Protein AF-A0A1H0AZJ9-F1 (afdb_monomer)

Radius of gyration: 19.38 Å; Cα contacts (8 Å, |Δi|>4): 519; chains: 1; bounding box: 46×47×51 Å

Foldseek 3Di:
DFQDQADDVVLVCVQWPWDDDDAADLLEAETETEGDVVSCDPPVVVSLLVNLVSQCVLLQVLQCVPVDDPPCPCPPLLSRSCRQPPQLAALQQLLLSVFLSVQQRCCQPVNDSPDNQKGFGHWLVNQQVQRSVLSNVVSVCVNVVHDDDNHDPVRDDDGGDFFSTKIFDADPVLATAAIETEQTDAEQADDVVVVLVSLLRQLDDPLPGCVLVSLLVSLVVDPDPVSVSNNVNSVVCNVVSVPRYAYEYEYGYHYLDADPPPVPGGDPADRHDDDPSNDDRGRYYYYYYYYVCVVVVSCVNRVVD

Sequence (305 aa):
MIRKKRFQLTPLNNWLVSVPLPVGDPQYSLRLWREDRSALAAPFKDEVLAYFDEAFEDARKCLREGFEDDLCSFADPAVDPAANFPGLLHRVTQQGYLGEALGALAVEHWGAGGHNDWQVPAMLFRFHSAELQHLASINDRIARGVPFNQDATPEMRPGRTGDDALAFRMDDEGVISDVLVIEAKCLGANNNGTIAEAHEKLSTPLLKNSGFRELINILDKYDTGEAQKWRAALLELWRSGHMTVSRYDCVSYGVGAQPKRPKTRESWMDPLKSHSSYTLKYPLVGLEYQFLDLAGVVDSIFRGK

Nearest PDB structures (foldseek):
  8vx9-assembly1_A  TM=6.441E-01  e=2.846E-06  Escherichia coli
  8vxy-assembly1_A  TM=6.083E-01  e=6.103E-06  Escherichia coli
  4qui-assembly2_A  TM=1.625E-01  e=4.178E+00  Homo sapiens

Mean predicted aligned error: 3.96 Å

Secondary structure (DSSP, 8-state):
--------HHHHHHHEEEEP-----TTEEEEEEEE-GGGS-TTHHHHHHHHHHHHHHHHHHHHHTT---TT----STTT-TTTTTTTTS-HHHHHHHHHHHHHHHHHHHH-BTTBS--B-----GGG-HHHHHHHHHHHHHHHTT----TTSGGGPPPPPPS-SEEEEEE-TTS-EEEEEEEEEEEESS--HHHHHHHHHHHTS-GGG-THHHHHHHHHHT--SHHHHHHHHHHHHHHHTTTTT-EEEEEEEEEES----SSTT---SS-SSS--TT--S-S-EEEEEEE-TTHHHHHHHHHS--

pLDDT: mean 93.58, std 5.9, range [66.06, 98.69]

Organism: NCBI:txid702115

Structure (mmCIF, N/CA/C/O backbone):
data_AF-A0A1H0AZJ9-F1
#
_entry.id   AF-A0A1H0AZJ9-F1
#
loop_
_atom_site.group_PDB
_atom_site.id
_atom_site.type_symbol
_atom_site.label_atom_id
_atom_site.label_alt_id
_atom_site.label_comp_id
_atom_site.label_asym_id
_atom_site.label_entity_id
_atom_site.label_seq_id
_atom_site.pdbx_PDB_ins_code
_atom_site.Cartn_x
_atom_site.Cartn_y
_atom_site.Cartn_z
_atom_site.occupancy
_atom_site.B_iso_or_equiv
_atom_site.auth_seq_id
_atom_site.auth_comp_id
_atom_site.auth_asym_id
_atom_site.auth_atom_id
_atom_site.pdbx_PDB_model_num
ATOM 1 N N . MET A 1 1 ? -2.745 -14.526 -7.291 1.00 66.06 1 MET A N 1
ATOM 2 C CA . MET A 1 1 ? -1.843 -15.026 -6.264 1.00 66.06 1 MET A CA 1
ATOM 3 C C . MET A 1 1 ? -2.325 -14.288 -5.057 1.00 66.06 1 MET A C 1
ATOM 5 O O . MET A 1 1 ? -2.622 -13.105 -5.175 1.00 66.06 1 MET A O 1
ATOM 9 N N . ILE A 1 2 ? -2.573 -15.016 -3.980 1.00 81.81 2 ILE A N 1
ATOM 10 C CA . ILE A 1 2 ? -3.001 -14.375 -2.746 1.00 81.81 2 ILE A CA 1
ATOM 11 C C . ILE A 1 2 ? -1.752 -13.992 -1.984 1.00 81.81 2 ILE A C 1
ATOM 13 O O . ILE A 1 2 ? -0.804 -14.777 -1.949 1.00 81.81 2 ILE A O 1
ATOM 17 N N . ARG A 1 3 ? -1.760 -12.790 -1.416 1.00 91.75 3 ARG A N 1
ATOM 18 C CA . ARG A 1 3 ? -0.639 -12.260 -0.646 1.00 91.75 3 ARG A CA 1
ATOM 19 C C . ARG A 1 3 ? -0.428 -13.080 0.620 1.00 91.75 3 ARG A C 1
ATOM 21 O O . ARG A 1 3 ? -1.277 -13.075 1.514 1.00 91.75 3 ARG A O 1
ATOM 28 N N . LYS A 1 4 ? 0.717 -13.748 0.728 1.00 91.69 4 LYS A N 1
ATOM 29 C CA . LYS A 1 4 ? 1.072 -14.643 1.840 1.00 91.69 4 LYS A CA 1
ATOM 30 C C . LYS A 1 4 ? 2.220 -14.125 2.680 1.00 91.69 4 LYS A C 1
ATOM 32 O O . LYS A 1 4 ? 2.387 -14.586 3.808 1.00 91.69 4 LYS A O 1
ATOM 37 N N . LYS A 1 5 ? 3.032 -13.202 2.161 1.00 93.88 5 LYS A N 1
ATOM 38 C CA . LYS A 1 5 ? 4.150 -12.646 2.922 1.00 93.88 5 LYS A CA 1
ATOM 39 C C . LYS A 1 5 ? 3.605 -11.886 4.124 1.00 93.88 5 LYS A C 1
ATOM 41 O O . LYS A 1 5 ? 2.732 -11.025 4.006 1.00 93.88 5 LYS A O 1
ATOM 46 N N . ARG A 1 6 ? 4.120 -12.245 5.294 1.00 94.06 6 ARG A N 1
ATOM 47 C CA . ARG A 1 6 ? 3.857 -11.603 6.579 1.00 94.06 6 ARG A CA 1
ATOM 48 C C . ARG A 1 6 ? 5.186 -11.421 7.292 1.00 94.06 6 ARG A C 1
ATOM 50 O O . ARG A 1 6 ? 6.082 -12.253 7.152 1.00 94.06 6 ARG A O 1
ATOM 57 N N . PHE A 1 7 ? 5.298 -10.338 8.038 1.00 95.44 7 PHE A N 1
ATOM 58 C CA . PHE A 1 7 ? 6.464 -10.017 8.837 1.00 95.44 7 PHE A CA 1
ATOM 59 C C . PHE A 1 7 ? 6.366 -10.627 10.225 1.00 95.44 7 PHE A C 1
ATOM 61 O O . PHE A 1 7 ? 5.284 -10.756 10.803 1.00 95.44 7 PHE A O 1
ATOM 68 N N . GLN A 1 8 ? 7.527 -10.901 10.810 1.00 94.12 8 GLN A N 1
ATOM 69 C CA . GLN A 1 8 ? 7.619 -11.000 12.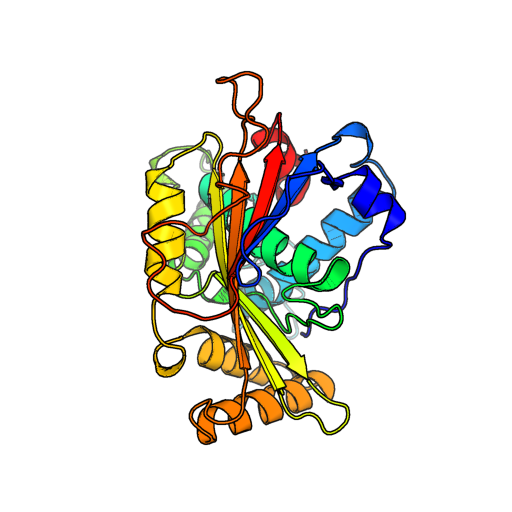258 1.00 94.12 8 GLN A CA 1
ATOM 70 C C . GLN A 1 8 ? 7.381 -9.615 12.873 1.00 94.12 8 GLN A C 1
ATOM 72 O O . GLN A 1 8 ? 7.933 -8.613 12.415 1.00 94.12 8 GLN A O 1
ATOM 77 N N . LEU A 1 9 ? 6.580 -9.551 13.940 1.00 95.06 9 LEU A N 1
ATOM 78 C CA . LEU A 1 9 ? 6.216 -8.271 14.555 1.00 95.06 9 LEU A CA 1
ATOM 79 C C . LEU A 1 9 ? 7.411 -7.537 15.162 1.00 95.06 9 LEU A C 1
ATOM 81 O O . LEU A 1 9 ? 7.458 -6.316 15.107 1.00 95.06 9 LEU A O 1
ATOM 85 N N . THR A 1 10 ? 8.383 -8.250 15.732 1.00 97.44 10 THR A N 1
ATOM 86 C CA . THR A 1 10 ? 9.548 -7.621 16.370 1.00 97.44 10 THR A CA 1
ATOM 87 C C . THR A 1 10 ? 10.359 -6.745 15.409 1.00 97.44 10 THR A C 1
ATOM 89 O O . THR A 1 10 ? 10.494 -5.559 15.699 1.00 97.44 10 THR A O 1
ATOM 92 N N . PRO A 1 11 ? 10.884 -7.245 14.272 1.00 97.50 11 PRO A N 1
ATOM 93 C CA . PRO A 1 11 ? 11.634 -6.391 13.354 1.00 97.50 11 PRO A CA 1
ATOM 94 C C . PRO A 1 11 ? 10.754 -5.314 12.703 1.00 97.50 11 PRO A C 1
ATOM 96 O O . PRO A 1 11 ? 11.212 -4.186 12.528 1.00 97.50 11 PRO A O 1
ATOM 99 N N . LEU A 1 12 ? 9.473 -5.603 12.448 1.00 97.62 12 LEU A N 1
ATOM 100 C CA . LEU A 1 12 ? 8.532 -4.605 11.943 1.00 97.62 12 LEU A CA 1
ATOM 101 C C . LEU A 1 12 ? 8.333 -3.440 12.931 1.00 97.62 12 LEU A C 1
ATOM 103 O O . LEU A 1 12 ? 8.369 -2.284 12.521 1.00 97.62 12 LEU A O 1
ATOM 107 N N . ASN A 1 13 ? 8.191 -3.731 14.226 1.00 98.12 13 ASN A N 1
ATOM 108 C CA . ASN A 1 13 ? 8.074 -2.727 15.289 1.00 98.12 13 ASN A CA 1
ATOM 109 C C . ASN A 1 13 ? 9.383 -1.961 15.537 1.00 98.12 13 ASN A C 1
ATOM 111 O O . ASN A 1 13 ? 9.343 -0.850 16.063 1.00 98.12 13 ASN A O 1
ATOM 115 N N . ASN A 1 14 ? 10.531 -2.543 15.177 1.00 98.06 14 ASN A N 1
ATOM 116 C CA . ASN A 1 14 ? 11.809 -1.836 15.210 1.00 98.06 14 ASN A CA 1
ATOM 117 C C . ASN A 1 14 ? 11.912 -0.826 14.060 1.00 98.06 14 ASN A C 1
ATOM 119 O O . ASN A 1 14 ? 12.470 0.242 14.259 1.00 98.06 14 ASN A O 1
ATOM 123 N N . TRP A 1 15 ? 11.372 -1.137 12.875 1.00 98.12 15 TRP A N 1
ATOM 124 C CA . TRP A 1 15 ? 11.363 -0.212 11.734 1.00 98.12 15 TRP A CA 1
ATOM 125 C C . TRP A 1 15 ? 10.288 0.865 11.845 1.00 98.12 15 TRP A C 1
ATOM 127 O O . TRP A 1 15 ? 10.567 2.045 11.639 1.00 98.12 15 TRP A O 1
ATOM 137 N N . LEU A 1 16 ? 9.064 0.475 12.187 1.00 98.25 16 LEU A N 1
ATOM 138 C CA . LEU A 1 16 ? 7.931 1.372 12.358 1.00 98.25 16 LEU A CA 1
ATOM 139 C C . LEU A 1 16 ? 7.619 1.465 13.850 1.00 98.25 16 LEU A C 1
ATOM 141 O O . LEU A 1 16 ? 6.873 0.662 14.410 1.00 98.25 16 LEU A O 1
ATOM 145 N N . VAL A 1 17 ? 8.218 2.462 14.498 1.00 98.19 17 VAL A N 1
ATOM 146 C CA . VAL A 1 17 ? 8.155 2.650 15.948 1.00 98.19 17 VAL A CA 1
ATOM 147 C C . VAL A 1 17 ? 6.872 3.386 16.309 1.00 98.19 17 VAL A C 1
ATOM 149 O O . VAL A 1 17 ? 6.661 4.532 15.907 1.00 98.19 17 VAL A O 1
ATOM 152 N N . SER A 1 18 ? 6.006 2.727 17.079 1.00 97.69 18 SER A N 1
ATOM 153 C CA . SER A 1 18 ? 4.731 3.302 17.515 1.00 97.69 18 SER A CA 1
ATOM 154 C C . SER A 1 18 ? 4.951 4.532 18.396 1.00 97.69 18 SER A C 1
ATOM 156 O O . SER A 1 18 ? 5.707 4.495 19.367 1.00 97.69 18 SER A O 1
ATOM 158 N N . VAL A 1 19 ? 4.216 5.603 18.110 1.00 97.38 19 VAL A N 1
ATOM 159 C CA . VAL A 1 19 ? 4.153 6.809 18.938 1.00 97.38 19 VAL A CA 1
ATOM 160 C C . VAL A 1 19 ? 2.833 6.797 19.709 1.00 97.38 19 VAL A C 1
ATOM 162 O O . VAL A 1 19 ? 1.772 6.735 19.085 1.00 97.38 19 VAL A O 1
ATOM 165 N N . PRO A 1 20 ? 2.858 6.847 21.052 1.00 95.56 20 PRO A N 1
ATOM 166 C CA . PRO A 1 20 ? 1.638 6.926 21.842 1.00 95.56 20 PRO A CA 1
ATOM 167 C C . PRO A 1 20 ? 0.850 8.197 21.521 1.00 95.56 20 PRO A C 1
ATOM 169 O O . PRO A 1 20 ? 1.395 9.302 21.530 1.00 95.56 20 PRO A O 1
ATOM 172 N N . LEU A 1 21 ? -0.446 8.035 21.281 1.00 95.56 21 LEU A N 1
ATOM 173 C CA . LEU A 1 21 ? -1.390 9.123 21.061 1.00 95.56 21 LEU A CA 1
ATOM 174 C C . LEU A 1 21 ? -2.503 9.062 22.112 1.00 95.56 21 LEU A C 1
ATOM 176 O O . LEU A 1 21 ? -2.787 7.984 22.643 1.00 95.56 21 LEU A O 1
ATOM 180 N N . PRO A 1 22 ? -3.135 10.201 22.444 1.00 93.12 22 PRO A N 1
ATOM 181 C CA . PRO A 1 22 ? -4.299 10.184 23.313 1.00 93.12 22 PRO A CA 1
ATOM 182 C C . PRO A 1 22 ? -5.452 9.440 22.628 1.00 93.12 22 PRO A C 1
ATOM 184 O O . PRO A 1 22 ? -5.653 9.564 21.422 1.00 93.12 22 PRO A O 1
ATOM 187 N N . VAL A 1 23 ? -6.212 8.681 23.413 1.00 87.62 23 VAL A N 1
ATOM 188 C CA . VAL A 1 23 ? -7.400 7.966 22.935 1.00 87.62 23 VAL A CA 1
ATOM 189 C C . VAL A 1 23 ? -8.604 8.898 23.029 1.00 87.62 23 VAL A C 1
ATOM 191 O O . VAL A 1 23 ? -8.839 9.496 24.081 1.00 87.62 23 VAL A O 1
ATOM 194 N N . GLY A 1 24 ? -9.339 9.033 21.927 1.00 77.88 24 GLY A N 1
ATOM 195 C CA . GLY A 1 24 ? -10.538 9.859 21.838 1.00 77.88 24 GLY A CA 1
ATOM 196 C C . GLY A 1 24 ? -11.810 9.045 21.618 1.00 77.88 24 GLY A C 1
ATOM 197 O O . GLY A 1 24 ? -12.174 8.200 22.432 1.00 77.88 24 GLY A O 1
ATOM 198 N N . ASP A 1 25 ? -12.503 9.371 20.530 1.00 83.19 25 ASP A N 1
ATOM 199 C CA . ASP A 1 25 ? -13.799 8.826 20.117 1.00 83.19 25 ASP A CA 1
ATOM 200 C C . ASP A 1 25 ? -13.809 7.280 20.010 1.00 83.19 25 ASP A C 1
ATOM 202 O O . ASP A 1 25 ? -12.946 6.704 19.354 1.00 83.19 25 ASP A O 1
ATOM 206 N N . PRO A 1 26 ? -14.791 6.566 20.594 1.00 85.88 26 PRO A N 1
ATOM 207 C CA . PRO A 1 26 ? -14.879 5.107 20.476 1.00 85.88 26 PRO A CA 1
ATOM 208 C C . PRO A 1 26 ? -15.079 4.591 19.038 1.00 85.88 26 PRO A C 1
ATOM 210 O O . PRO A 1 26 ? -14.801 3.423 18.774 1.00 85.88 26 PRO A O 1
ATOM 213 N N . GLN A 1 27 ? -15.569 5.421 18.113 1.00 91.31 27 GLN A N 1
ATOM 214 C CA . GLN A 1 27 ? -15.730 5.086 16.694 1.00 91.31 27 GLN A CA 1
ATOM 215 C C . GLN A 1 27 ? -14.533 5.503 15.836 1.00 91.31 27 GLN A C 1
ATOM 217 O O . GLN A 1 27 ? -14.523 5.207 14.641 1.00 91.31 27 GLN A O 1
ATOM 222 N N . TYR A 1 28 ? -13.527 6.167 16.409 1.00 95.50 28 TYR A N 1
ATOM 223 C CA . TYR A 1 28 ? -12.348 6.603 15.676 1.00 95.50 28 TYR A CA 1
ATOM 224 C C . TYR A 1 28 ? -11.059 6.329 16.447 1.00 95.50 28 TYR A C 1
ATOM 226 O O . TYR A 1 28 ? -10.858 6.777 17.570 1.00 95.50 28 TYR A O 1
ATOM 234 N N . SER A 1 29 ? -10.136 5.623 15.805 1.00 95.69 29 SER A N 1
ATOM 235 C CA . SER A 1 29 ? -8.807 5.376 16.365 1.00 95.69 29 SER A CA 1
ATOM 236 C C . SER A 1 29 ? -7.736 5.893 15.424 1.00 95.69 29 SER A C 1
ATOM 238 O O . SER A 1 29 ? -7.886 5.782 14.213 1.00 95.69 29 SER A O 1
ATOM 240 N N . LEU A 1 30 ? -6.646 6.429 15.972 1.00 97.38 30 LEU A N 1
ATOM 241 C CA . LEU A 1 30 ? -5.477 6.845 15.206 1.00 97.38 30 LEU A CA 1
ATOM 242 C C . LEU A 1 30 ? -4.237 6.143 15.747 1.00 97.38 30 LEU A C 1
ATOM 244 O O . LEU A 1 30 ? -3.949 6.204 16.943 1.00 97.38 30 LEU A O 1
ATOM 248 N N . ARG A 1 31 ? -3.485 5.508 14.852 1.00 97.50 31 ARG A N 1
ATOM 249 C CA . ARG A 1 31 ? -2.154 4.975 15.140 1.00 97.50 31 ARG A CA 1
ATOM 250 C C . ARG A 1 31 ? -1.116 5.760 14.364 1.00 97.50 31 ARG A C 1
ATOM 252 O O . ARG A 1 31 ? -1.326 6.085 13.200 1.00 97.50 31 ARG A O 1
ATOM 259 N N . LEU A 1 32 ? -0.004 6.052 15.026 1.00 98.31 32 LEU A N 1
ATOM 260 C CA . LEU A 1 32 ? 1.110 6.789 14.455 1.00 98.31 32 LEU A CA 1
ATOM 261 C C . LEU A 1 32 ? 2.389 5.974 14.609 1.00 98.31 32 LEU A C 1
ATOM 263 O O . LEU A 1 32 ? 2.715 5.533 15.712 1.00 98.31 32 LEU A O 1
ATOM 267 N N . TRP A 1 33 ? 3.136 5.855 13.519 1.00 98.62 33 TRP A N 1
ATOM 268 C CA . TRP A 1 33 ? 4.470 5.277 13.497 1.00 98.62 33 TRP A CA 1
ATOM 269 C C . TRP A 1 33 ? 5.498 6.272 12.974 1.00 98.62 33 TRP A C 1
ATOM 271 O O . TRP A 1 33 ? 5.243 7.042 12.045 1.00 98.62 33 TRP A O 1
ATOM 281 N N . ARG A 1 34 ? 6.693 6.221 13.559 1.00 98.19 34 ARG A N 1
ATOM 282 C CA . ARG A 1 34 ? 7.888 6.890 13.048 1.00 98.19 34 ARG A CA 1
ATOM 283 C C . ARG A 1 34 ? 8.855 5.856 12.519 1.00 98.19 34 ARG A C 1
ATOM 285 O O . ARG A 1 34 ? 9.072 4.826 13.149 1.00 98.19 34 ARG A O 1
ATOM 292 N N . GLU A 1 35 ? 9.438 6.163 11.374 1.00 97.75 35 GLU A N 1
ATOM 293 C CA . GLU A 1 35 ? 10.490 5.332 10.820 1.00 97.75 35 GLU A CA 1
ATOM 294 C C . GLU A 1 35 ? 11.768 5.423 11.666 1.00 97.75 35 GLU A C 1
ATOM 296 O O . GLU A 1 35 ? 12.300 6.516 11.875 1.00 97.75 35 GLU A O 1
ATOM 301 N N . ASP A 1 36 ? 12.305 4.272 12.064 1.00 97.12 36 ASP A N 1
ATOM 302 C CA . ASP A 1 36 ? 13.725 4.107 12.360 1.00 97.12 36 ASP A CA 1
ATOM 303 C C . ASP A 1 36 ? 14.420 3.464 11.153 1.00 97.12 36 ASP A C 1
ATOM 305 O O . ASP A 1 36 ? 14.353 2.254 10.920 1.00 97.12 36 ASP A O 1
ATOM 309 N N . ARG A 1 37 ? 15.119 4.291 10.369 1.00 94.62 37 ARG A N 1
ATOM 310 C CA . ARG A 1 37 ? 15.837 3.839 9.170 1.00 94.62 37 ARG A CA 1
ATOM 311 C C . ARG A 1 37 ? 16.898 2.784 9.484 1.00 94.62 37 ARG A C 1
ATOM 313 O O . ARG A 1 37 ? 17.174 1.943 8.633 1.00 94.62 37 ARG A O 1
ATOM 320 N N . SER A 1 38 ? 17.503 2.813 10.670 1.00 95.44 38 SER A N 1
ATOM 321 C CA . SER A 1 38 ? 18.577 1.875 11.012 1.00 95.44 38 SER A CA 1
ATOM 322 C C . SER A 1 38 ? 18.078 0.432 11.124 1.00 95.44 38 SER A C 1
ATOM 324 O O . SER A 1 38 ? 18.832 -0.500 10.846 1.00 95.44 38 SER A O 1
ATOM 326 N N . ALA A 1 39 ? 16.795 0.246 11.448 1.00 96.31 39 ALA A N 1
ATOM 327 C CA . ALA A 1 39 ? 16.159 -1.062 11.501 1.00 96.31 39 ALA A CA 1
ATOM 328 C C . ALA A 1 39 ? 15.844 -1.638 10.109 1.00 96.31 39 ALA A C 1
ATOM 330 O O . ALA A 1 39 ? 15.704 -2.854 9.979 1.00 96.31 39 ALA A O 1
ATOM 331 N N . LEU A 1 40 ? 15.796 -0.813 9.053 1.00 94.94 40 LEU A N 1
ATOM 332 C CA . LEU A 1 40 ? 15.652 -1.264 7.663 1.00 94.94 40 LEU A CA 1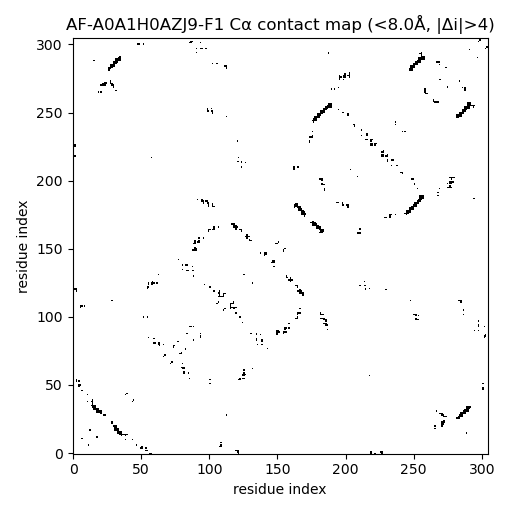
ATOM 333 C C . LEU A 1 40 ? 17.005 -1.729 7.087 1.00 94.94 40 LEU A C 1
ATOM 335 O O . LEU A 1 40 ? 17.514 -1.202 6.096 1.00 94.94 40 LEU A O 1
ATOM 339 N N . ALA A 1 41 ? 17.597 -2.730 7.732 1.00 94.38 41 ALA A N 1
ATOM 340 C CA . ALA A 1 41 ? 18.870 -3.344 7.367 1.00 94.38 41 ALA A CA 1
ATOM 341 C C . ALA A 1 41 ? 18.708 -4.857 7.151 1.00 94.38 41 ALA A C 1
ATOM 343 O O . ALA A 1 41 ? 17.716 -5.454 7.571 1.00 94.38 41 ALA A O 1
ATOM 344 N N . ALA A 1 42 ? 19.670 -5.496 6.480 1.00 94.62 42 ALA A N 1
ATOM 345 C CA . ALA A 1 42 ? 19.655 -6.948 6.298 1.00 94.62 42 ALA A CA 1
ATOM 346 C C . ALA A 1 42 ? 19.720 -7.678 7.663 1.00 94.62 42 ALA A C 1
ATOM 348 O O . ALA A 1 42 ? 20.460 -7.235 8.546 1.00 94.62 42 ALA A O 1
ATOM 349 N N . PRO A 1 43 ? 18.976 -8.786 7.856 1.00 95.25 43 PRO A N 1
ATOM 350 C CA . PRO A 1 43 ? 18.150 -9.479 6.858 1.00 95.25 43 PRO A CA 1
ATOM 351 C C . PRO A 1 43 ? 16.727 -8.913 6.702 1.00 95.25 43 PRO A C 1
ATOM 353 O O . PRO A 1 43 ? 16.046 -9.240 5.736 1.00 95.25 43 PRO A O 1
ATOM 356 N N . PHE A 1 44 ? 16.265 -8.046 7.609 1.00 97.00 44 PHE A N 1
ATOM 357 C CA . PHE A 1 44 ? 14.889 -7.535 7.581 1.00 97.00 44 PHE A CA 1
ATOM 358 C C . PHE A 1 44 ? 14.569 -6.743 6.304 1.00 97.00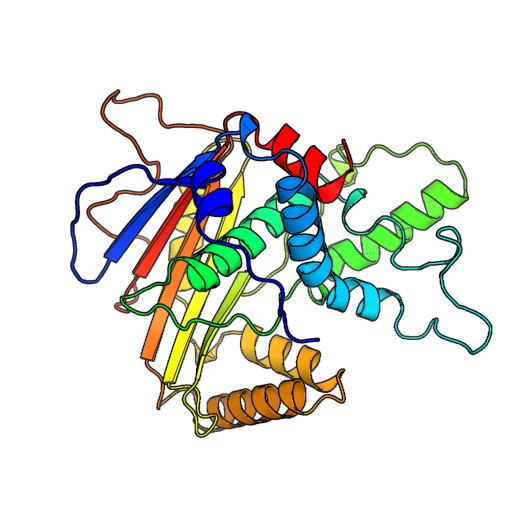 44 PHE A C 1
ATOM 360 O O . PHE A 1 44 ? 13.469 -6.854 5.770 1.00 97.00 44 PHE A O 1
ATOM 367 N N . LYS A 1 45 ? 15.541 -5.999 5.759 1.00 96.31 45 LYS A N 1
ATOM 368 C CA . LYS A 1 45 ? 15.392 -5.320 4.462 1.00 96.31 45 LYS A CA 1
ATOM 369 C C . LYS A 1 45 ? 14.958 -6.293 3.359 1.00 96.31 45 LYS A C 1
ATOM 371 O O . LYS A 1 45 ? 14.077 -5.943 2.583 1.00 96.31 45 LYS A O 1
ATOM 376 N N . ASP A 1 46 ? 15.507 -7.505 3.315 1.00 95.81 46 ASP A N 1
ATOM 377 C CA . ASP A 1 46 ? 15.173 -8.491 2.280 1.00 95.81 46 ASP A CA 1
ATOM 378 C C . ASP A 1 46 ? 13.737 -9.011 2.439 1.00 95.81 46 ASP A C 1
ATOM 380 O O . ASP A 1 46 ? 13.035 -9.216 1.449 1.00 95.81 46 ASP A O 1
ATOM 384 N N . GLU A 1 47 ? 13.257 -9.154 3.680 1.00 96.62 47 GLU A N 1
ATOM 385 C CA . GLU A 1 47 ? 11.849 -9.465 3.956 1.00 96.62 47 GLU A CA 1
ATOM 386 C C . GLU A 1 47 ? 10.928 -8.338 3.482 1.00 96.62 47 GLU A C 1
ATOM 388 O O . GLU A 1 47 ? 9.888 -8.607 2.876 1.00 96.62 47 GLU A O 1
ATOM 393 N N . VAL A 1 48 ? 11.313 -7.078 3.726 1.00 97.00 48 VAL A N 1
ATOM 394 C CA . VAL A 1 48 ? 10.554 -5.908 3.264 1.00 97.00 48 VAL A CA 1
ATOM 395 C C . VAL A 1 48 ? 10.483 -5.906 1.743 1.00 97.00 48 VAL A C 1
ATOM 397 O O . VAL A 1 48 ? 9.388 -5.838 1.189 1.00 97.00 48 VAL A O 1
ATOM 400 N N . LEU A 1 49 ? 11.616 -6.072 1.060 1.00 96.56 49 LEU A N 1
ATOM 401 C CA . LEU A 1 49 ? 11.652 -6.165 -0.398 1.00 96.56 49 LEU A CA 1
ATOM 402 C C . LEU A 1 49 ? 10.765 -7.303 -0.914 1.00 96.56 49 LEU A C 1
ATOM 404 O O . LEU A 1 49 ? 9.968 -7.071 -1.814 1.00 96.56 49 LEU A O 1
ATOM 408 N N . ALA A 1 50 ? 10.822 -8.491 -0.308 1.00 95.88 50 ALA A N 1
ATOM 409 C CA . ALA A 1 50 ? 9.999 -9.631 -0.713 1.00 95.88 50 ALA A CA 1
ATOM 410 C C . ALA A 1 50 ? 8.489 -9.398 -0.515 1.00 95.88 50 ALA A C 1
ATOM 412 O O . ALA A 1 50 ? 7.682 -9.891 -1.302 1.00 95.88 50 ALA A O 1
ATOM 413 N N . TYR A 1 51 ? 8.090 -8.665 0.526 1.00 96.81 51 TYR A N 1
ATOM 414 C CA . TYR A 1 51 ? 6.691 -8.304 0.764 1.00 96.81 51 TYR A CA 1
ATOM 415 C C . TYR A 1 51 ? 6.160 -7.339 -0.302 1.00 96.81 51 TYR A C 1
ATOM 417 O O . TYR A 1 51 ? 5.073 -7.550 -0.843 1.00 96.81 51 TYR A O 1
ATOM 425 N N . PHE A 1 52 ? 6.923 -6.287 -0.617 1.00 96.31 52 PHE A N 1
ATOM 426 C CA . PHE A 1 52 ? 6.551 -5.348 -1.677 1.00 96.31 52 PHE A CA 1
ATOM 427 C C . PHE A 1 52 ? 6.603 -6.017 -3.050 1.00 96.31 52 PHE A C 1
ATOM 429 O O . PHE A 1 52 ? 5.725 -5.779 -3.871 1.00 96.31 52 PHE A O 1
ATOM 436 N N . ASP A 1 53 ? 7.574 -6.897 -3.283 1.00 95.06 53 ASP A N 1
ATOM 437 C CA . ASP A 1 53 ? 7.671 -7.661 -4.519 1.00 95.06 53 ASP A CA 1
ATOM 438 C C . ASP A 1 53 ? 6.433 -8.547 -4.740 1.00 95.06 53 ASP A C 1
ATOM 440 O O . ASP A 1 53 ? 5.811 -8.475 -5.798 1.00 95.06 53 ASP A O 1
ATOM 444 N N . GLU A 1 54 ? 5.982 -9.281 -3.714 1.00 95.81 54 GLU A N 1
ATOM 445 C CA . GLU A 1 54 ? 4.734 -10.056 -3.775 1.00 95.81 54 GLU A CA 1
ATOM 446 C C . GLU A 1 54 ? 3.523 -9.167 -4.112 1.00 95.81 54 GLU A C 1
ATOM 448 O O . GLU A 1 54 ? 2.654 -9.555 -4.893 1.00 95.81 54 GLU A O 1
ATOM 453 N N . ALA A 1 55 ? 3.472 -7.948 -3.570 1.00 95.75 55 ALA A N 1
ATOM 454 C CA . ALA A 1 55 ? 2.379 -7.015 -3.821 1.00 95.75 55 ALA A CA 1
ATOM 455 C C . ALA A 1 55 ? 2.263 -6.585 -5.300 1.00 95.75 55 ALA A C 1
ATOM 457 O O . ALA A 1 55 ? 1.157 -6.294 -5.756 1.00 95.75 55 ALA A O 1
ATOM 458 N N . PHE A 1 56 ? 3.364 -6.574 -6.060 1.00 96.31 56 PHE A N 1
ATOM 459 C CA . PHE A 1 56 ? 3.386 -6.193 -7.482 1.00 96.31 56 PHE A CA 1
ATOM 460 C C . PHE A 1 56 ? 3.271 -7.359 -8.458 1.00 96.31 56 PHE A C 1
ATOM 462 O O . PHE A 1 56 ? 3.095 -7.133 -9.657 1.00 96.31 56 PHE A O 1
ATOM 469 N N . GLU A 1 57 ? 3.371 -8.594 -7.983 1.00 94.94 57 GLU A N 1
ATOM 470 C CA . GLU A 1 57 ? 3.502 -9.753 -8.861 1.00 94.94 57 GLU A CA 1
ATOM 471 C C . GLU A 1 57 ? 2.296 -9.949 -9.791 1.00 94.94 57 GLU A C 1
ATOM 473 O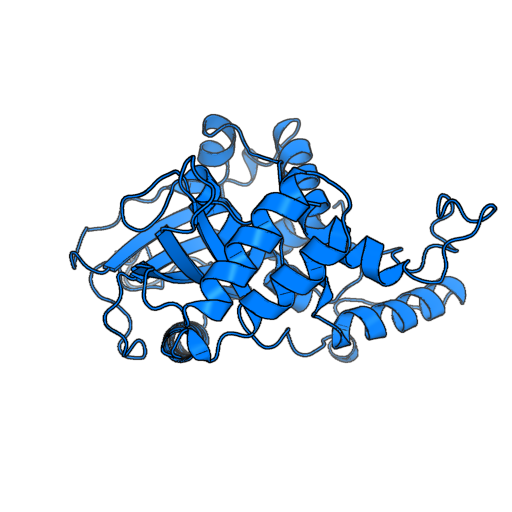 O . GLU A 1 57 ? 2.466 -10.285 -10.960 1.00 94.94 57 GLU A O 1
ATOM 478 N N . ASP A 1 58 ? 1.076 -9.669 -9.326 1.00 95.94 58 ASP A N 1
ATOM 479 C CA . ASP A 1 58 ? -0.113 -9.701 -10.190 1.00 95.94 58 ASP A CA 1
ATOM 480 C C . ASP A 1 58 ? -0.069 -8.627 -11.294 1.00 95.94 58 ASP A C 1
ATOM 482 O O . ASP A 1 58 ? -0.405 -8.912 -12.444 1.00 95.94 58 ASP A O 1
ATOM 486 N N . ALA A 1 59 ? 0.430 -7.423 -10.996 1.00 96.19 59 ALA A N 1
ATOM 487 C CA . ALA A 1 59 ? 0.608 -6.380 -12.005 1.00 96.19 59 ALA A CA 1
ATOM 488 C C . ALA A 1 59 ? 1.679 -6.766 -13.040 1.00 96.19 59 ALA A C 1
ATOM 490 O O . ALA A 1 59 ? 1.478 -6.553 -14.236 1.00 96.19 59 ALA A O 1
ATOM 491 N N . ARG A 1 60 ? 2.783 -7.396 -12.613 1.00 95.62 60 ARG A N 1
ATOM 492 C CA . ARG A 1 60 ? 3.806 -7.924 -13.533 1.00 95.62 60 ARG A CA 1
ATOM 493 C C . ARG A 1 60 ? 3.275 -9.057 -14.398 1.00 95.62 60 ARG A C 1
ATOM 495 O O . ARG A 1 60 ? 3.511 -9.053 -15.602 1.00 95.62 60 ARG A O 1
ATOM 502 N N . LYS A 1 61 ? 2.512 -9.986 -13.816 1.00 93.38 61 LYS A N 1
ATOM 503 C CA . LYS A 1 61 ? 1.822 -11.029 -14.581 1.00 93.38 61 LYS A CA 1
ATOM 504 C C . LYS A 1 61 ? 0.900 -10.399 -15.626 1.00 93.38 61 LYS A C 1
ATOM 506 O O . LYS A 1 61 ? 0.991 -10.752 -16.791 1.00 93.38 61 LYS A O 1
ATOM 511 N N . CYS A 1 62 ? 0.104 -9.400 -15.243 1.00 94.12 62 CYS A N 1
ATOM 512 C CA . CYS A 1 62 ? -0.771 -8.672 -16.164 1.00 94.12 62 CYS A CA 1
ATOM 513 C C . CYS A 1 62 ? -0.017 -8.004 -17.327 1.00 94.12 62 CYS A C 1
ATOM 515 O O . CYS A 1 62 ? -0.556 -7.940 -18.426 1.00 94.12 62 CYS A O 1
ATOM 517 N N . LEU A 1 63 ? 1.194 -7.486 -17.102 1.00 94.88 63 LEU A N 1
ATOM 518 C CA . LEU A 1 63 ? 2.025 -6.897 -18.162 1.00 94.88 63 LEU A CA 1
ATOM 519 C C . LEU A 1 63 ? 2.561 -7.951 -19.144 1.00 94.88 63 LEU A C 1
ATOM 521 O O . LEU A 1 63 ? 2.741 -7.650 -20.321 1.00 94.88 63 LEU A O 1
ATOM 525 N N . ARG A 1 64 ? 2.813 -9.170 -18.659 1.00 93.62 64 ARG A N 1
ATOM 526 C CA . ARG A 1 64 ? 3.313 -10.305 -19.449 1.00 93.62 64 ARG A CA 1
ATOM 527 C C . ARG A 1 64 ? 2.204 -11.082 -20.163 1.00 93.62 64 ARG A C 1
ATOM 529 O O . ARG A 1 64 ? 2.492 -11.749 -21.154 1.00 93.62 64 ARG A O 1
ATOM 536 N N . GLU A 1 65 ? 0.956 -10.984 -19.690 1.00 90.62 65 GLU A N 1
ATOM 537 C CA . GLU A 1 65 ? -0.211 -11.643 -20.295 1.00 90.62 65 GLU A CA 1
ATOM 538 C C . GLU A 1 65 ? -0.254 -11.378 -21.816 1.00 90.62 65 GLU A C 1
ATOM 540 O O . GLU A 1 65 ? -0.321 -10.235 -22.269 1.00 90.62 65 GLU A O 1
ATOM 545 N N . GLY A 1 66 ? -0.224 -12.453 -22.612 1.00 87.00 66 GLY A N 1
ATOM 546 C CA . GLY A 1 66 ? -0.253 -12.394 -24.081 1.00 87.00 66 GLY A CA 1
ATOM 547 C C . GLY A 1 66 ? 1.114 -12.345 -24.778 1.00 87.00 66 GLY A C 1
ATOM 548 O O . GLY A 1 66 ? 1.153 -12.460 -26.000 1.00 87.00 66 GLY A O 1
ATOM 549 N N . PHE A 1 67 ? 2.213 -12.225 -24.028 1.00 87.00 67 PHE A N 1
ATOM 550 C CA . PHE A 1 67 ? 3.593 -12.341 -24.528 1.00 87.00 67 PHE A CA 1
ATOM 551 C C . PHE A 1 67 ? 4.264 -13.669 -24.132 1.00 87.00 67 PHE A C 1
ATOM 553 O O . PHE A 1 67 ? 5.419 -13.907 -24.476 1.00 87.00 67 PHE A O 1
ATOM 560 N N . GLU A 1 68 ? 3.563 -14.507 -23.369 1.00 82.62 68 GLU A N 1
ATOM 561 C CA . GLU A 1 68 ? 4.027 -15.814 -22.904 1.00 82.62 68 GLU A CA 1
ATOM 562 C C . GLU A 1 68 ? 3.991 -16.826 -24.063 1.00 82.62 68 GLU A C 1
ATOM 564 O O . GLU A 1 68 ? 2.936 -17.060 -24.656 1.00 82.62 68 GLU A O 1
ATOM 569 N N . ASP A 1 69 ? 5.128 -17.448 -24.372 1.00 77.50 69 ASP A N 1
ATOM 570 C CA . ASP A 1 69 ? 5.219 -18.604 -25.266 1.00 77.50 69 ASP A CA 1
ATOM 571 C C . ASP A 1 69 ? 6.258 -19.611 -24.743 1.00 77.50 69 ASP A C 1
ATOM 573 O O . ASP A 1 69 ? 7.010 -19.315 -23.811 1.00 77.50 69 ASP A O 1
ATOM 577 N N . ASP A 1 70 ? 6.301 -20.811 -25.332 1.00 72.38 70 ASP A N 1
ATOM 578 C CA . ASP A 1 70 ? 7.188 -21.906 -24.899 1.00 72.38 70 ASP A CA 1
ATOM 579 C C . ASP A 1 70 ? 8.692 -21.551 -24.947 1.00 72.38 70 ASP A C 1
ATOM 581 O O . ASP A 1 70 ? 9.520 -22.272 -24.386 1.00 72.38 70 ASP A O 1
ATOM 585 N N . LEU A 1 71 ? 9.064 -20.461 -25.626 1.00 69.00 71 LEU A N 1
ATOM 586 C CA . LEU A 1 71 ? 10.439 -19.998 -25.819 1.00 69.00 71 LEU A CA 1
ATOM 587 C C . LEU A 1 71 ? 10.757 -18.717 -25.027 1.00 69.00 71 LEU A C 1
ATOM 589 O O . LEU A 1 71 ? 11.930 -18.363 -24.891 1.00 69.00 71 LEU A O 1
ATOM 593 N N . CYS A 1 72 ? 9.749 -18.040 -24.475 1.00 68.94 72 CYS A N 1
ATOM 594 C CA . CYS A 1 72 ? 9.879 -16.769 -23.782 1.00 68.94 72 CYS A CA 1
ATOM 595 C C . CYS A 1 72 ? 9.809 -16.961 -22.261 1.00 68.94 72 CYS A C 1
ATOM 597 O O . CYS A 1 72 ? 8.752 -16.906 -21.637 1.00 68.94 72 CYS A O 1
ATOM 599 N N . SER A 1 73 ? 10.968 -17.168 -21.633 1.00 68.69 73 SER A N 1
ATOM 600 C CA . SER A 1 73 ? 11.072 -17.293 -20.172 1.00 68.69 73 SER A CA 1
ATOM 601 C C . SER A 1 73 ? 11.084 -15.950 -19.431 1.00 68.69 73 SER A C 1
ATOM 603 O O . SER A 1 73 ? 11.189 -15.945 -18.204 1.00 68.69 73 SER A O 1
ATOM 605 N N . PHE A 1 74 ? 11.058 -14.822 -20.159 1.00 84.25 74 PHE A N 1
ATOM 606 C CA . PHE A 1 74 ? 11.319 -13.465 -19.647 1.00 84.25 74 PHE A CA 1
ATOM 607 C C . PHE A 1 74 ? 12.569 -13.364 -18.747 1.00 84.25 74 PHE A C 1
ATOM 609 O O . PHE A 1 74 ? 12.694 -12.449 -17.939 1.00 84.25 74 PHE A O 1
ATOM 616 N N . ALA A 1 75 ? 13.511 -14.309 -18.876 1.00 79.88 75 ALA A N 1
ATOM 617 C CA . ALA A 1 75 ? 14.744 -14.329 -18.094 1.00 79.88 75 ALA A CA 1
ATOM 618 C C . ALA A 1 75 ? 15.721 -13.227 -18.527 1.00 79.88 75 ALA A C 1
ATOM 620 O O . ALA A 1 75 ? 16.579 -12.826 -17.743 1.00 79.88 75 ALA A O 1
ATOM 621 N N . ASP A 1 76 ? 15.592 -12.751 -19.767 1.00 84.56 76 ASP A N 1
ATOM 622 C CA . ASP A 1 76 ? 16.267 -11.554 -20.250 1.00 84.56 76 ASP A CA 1
ATOM 623 C C . ASP A 1 76 ? 15.357 -10.329 -20.024 1.00 84.56 76 ASP A C 1
ATOM 625 O O . ASP A 1 76 ? 14.311 -10.215 -20.673 1.00 84.56 76 ASP A O 1
ATOM 629 N N . PRO A 1 77 ? 15.739 -9.387 -19.138 1.00 84.06 77 PRO A N 1
ATOM 630 C CA . PRO A 1 77 ? 14.972 -8.167 -18.903 1.00 84.06 77 PRO A CA 1
ATOM 631 C C . PRO A 1 77 ? 14.761 -7.314 -20.160 1.00 84.06 77 PRO A C 1
ATOM 633 O O . PRO A 1 77 ? 13.841 -6.505 -20.187 1.00 84.06 77 PRO A O 1
ATOM 636 N N . ALA A 1 78 ? 15.584 -7.462 -21.204 1.00 84.56 78 ALA A N 1
ATOM 637 C CA . ALA A 1 78 ? 15.417 -6.707 -22.445 1.00 84.56 78 ALA A CA 1
ATOM 638 C C . ALA A 1 78 ? 14.141 -7.085 -23.216 1.00 84.56 78 ALA A C 1
ATOM 640 O O . ALA A 1 78 ? 13.651 -6.283 -24.012 1.00 84.56 78 ALA A O 1
ATOM 641 N N . VAL A 1 79 ? 13.606 -8.288 -22.983 1.00 85.50 79 VAL A N 1
ATOM 642 C CA . VAL A 1 79 ? 12.400 -8.801 -23.653 1.00 85.50 79 VAL A CA 1
ATOM 643 C C . VAL A 1 79 ? 11.214 -8.975 -22.704 1.00 85.50 79 VAL A C 1
ATOM 645 O O . VAL A 1 79 ? 10.149 -9.393 -23.147 1.00 85.50 79 VAL A O 1
ATOM 648 N N . ASP A 1 80 ? 11.369 -8.657 -21.417 1.00 92.31 80 ASP A N 1
ATOM 649 C CA . ASP A 1 80 ? 10.293 -8.735 -20.429 1.00 92.31 80 ASP A CA 1
ATOM 650 C C . ASP A 1 80 ? 9.429 -7.459 -20.455 1.00 92.31 80 ASP A C 1
ATOM 652 O O . ASP A 1 80 ? 9.913 -6.382 -20.094 1.00 92.31 80 ASP A O 1
ATOM 656 N N . PRO A 1 81 ? 8.131 -7.534 -20.815 1.00 93.12 81 PRO A N 1
ATOM 657 C CA . PRO A 1 81 ? 7.229 -6.382 -20.761 1.00 93.12 81 PRO A CA 1
ATOM 658 C C . PRO A 1 81 ? 7.111 -5.767 -19.362 1.00 93.12 81 PRO A C 1
ATOM 660 O O . PRO A 1 81 ? 6.845 -4.571 -19.230 1.00 93.12 81 PRO A O 1
ATOM 663 N N . ALA A 1 82 ? 7.315 -6.576 -18.319 1.00 95.38 82 ALA A N 1
ATOM 664 C CA . ALA A 1 82 ? 7.302 -6.146 -16.929 1.00 95.38 82 ALA A CA 1
ATOM 665 C C . ALA A 1 82 ? 8.672 -5.678 -16.419 1.00 95.38 82 ALA A C 1
ATOM 667 O O . ALA A 1 82 ? 8.782 -5.298 -15.247 1.00 95.38 82 ALA A O 1
ATOM 668 N N . ALA A 1 83 ? 9.704 -5.673 -17.271 1.00 93.25 83 ALA A N 1
ATOM 669 C CA . ALA A 1 83 ? 11.002 -5.127 -16.916 1.00 93.25 83 ALA A CA 1
ATOM 670 C C . ALA A 1 83 ? 10.839 -3.713 -16.366 1.00 93.25 83 ALA A C 1
ATOM 672 O O . ALA A 1 83 ? 9.996 -2.937 -16.824 1.00 93.25 83 ALA A O 1
ATOM 673 N N . ASN A 1 84 ? 11.667 -3.389 -15.375 1.00 94.62 84 ASN A N 1
ATOM 674 C CA . ASN A 1 84 ? 11.713 -2.086 -14.724 1.00 94.62 84 ASN A CA 1
ATOM 675 C C . ASN A 1 84 ? 10.475 -1.695 -13.895 1.00 94.62 84 ASN A C 1
ATOM 677 O O . ASN A 1 84 ? 10.483 -0.626 -13.280 1.00 94.62 84 ASN A O 1
ATOM 681 N N . PHE A 1 85 ? 9.432 -2.528 -13.811 1.00 96.25 85 PHE A N 1
ATOM 682 C CA . PHE A 1 85 ? 8.281 -2.264 -12.949 1.00 96.25 85 PHE A CA 1
ATOM 683 C C . PHE A 1 85 ? 8.529 -2.696 -11.491 1.00 96.25 85 PHE A C 1
ATOM 685 O O . PHE A 1 85 ? 8.976 -3.821 -11.262 1.00 96.25 85 PHE A O 1
ATOM 692 N N . PRO A 1 86 ? 8.179 -1.871 -10.483 1.00 96.25 86 PRO A N 1
ATOM 693 C CA . PRO A 1 86 ? 7.781 -0.457 -10.556 1.00 96.25 86 PRO A CA 1
ATOM 694 C C . PRO A 1 86 ? 8.982 0.512 -10.479 1.00 96.25 86 PRO A C 1
ATOM 696 O O . PRO A 1 86 ? 8.794 1.723 -10.356 1.00 96.25 86 PRO A O 1
ATOM 699 N N . GLY A 1 87 ? 10.217 -0.002 -10.480 1.00 96.25 87 GLY A N 1
ATOM 700 C CA . GLY A 1 87 ? 11.442 0.732 -10.148 1.00 96.25 87 GLY A CA 1
ATOM 701 C C . GLY A 1 87 ? 11.765 1.947 -11.022 1.00 96.25 87 GLY A C 1
ATOM 702 O O . GLY A 1 87 ? 12.345 2.904 -10.502 1.00 96.25 87 GLY A O 1
ATOM 703 N N . LEU A 1 88 ? 11.342 1.956 -12.292 1.00 96.00 88 LEU A N 1
ATOM 704 C CA . LEU A 1 88 ? 11.542 3.093 -13.201 1.00 96.00 88 LEU A CA 1
ATOM 705 C C . LEU A 1 88 ? 10.334 4.019 -13.375 1.00 96.00 88 LEU A C 1
ATOM 707 O O . LEU A 1 88 ? 10.379 4.950 -14.178 1.00 96.00 88 LEU A O 1
ATOM 711 N N . LEU A 1 89 ? 9.262 3.800 -12.615 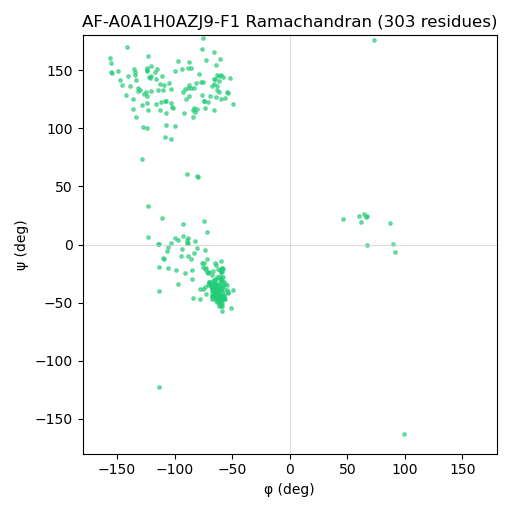1.00 97.19 89 LEU A N 1
ATOM 712 C CA . LEU A 1 89 ? 8.142 4.736 -12.582 1.00 97.19 89 LEU A CA 1
ATOM 713 C C . LEU A 1 89 ? 8.510 6.012 -11.815 1.00 97.19 89 LEU A C 1
ATOM 715 O O . LEU A 1 89 ? 9.413 6.032 -10.968 1.00 97.19 89 LEU A O 1
ATOM 719 N N . HIS A 1 90 ? 7.760 7.080 -12.081 1.00 97.69 90 HIS A N 1
ATOM 720 C CA . HIS A 1 90 ? 7.953 8.356 -11.407 1.00 97.69 90 HIS A CA 1
ATOM 721 C C . HIS A 1 90 ? 7.817 8.213 -9.881 1.00 97.69 90 HIS A C 1
ATOM 723 O O . HIS A 1 90 ? 6.985 7.461 -9.367 1.00 97.69 90 HIS A O 1
ATOM 729 N N . ARG A 1 91 ? 8.618 8.968 -9.119 1.00 96.19 91 ARG A N 1
ATOM 730 C CA . ARG A 1 91 ? 8.669 8.876 -7.646 1.00 96.19 91 ARG A CA 1
ATOM 731 C C . ARG A 1 91 ? 7.313 9.033 -6.966 1.00 96.19 91 ARG A C 1
ATOM 733 O O . ARG A 1 91 ? 7.037 8.344 -5.993 1.00 96.19 91 ARG A O 1
ATOM 740 N N . VAL A 1 92 ? 6.476 9.939 -7.465 1.00 96.00 92 VAL A N 1
ATOM 741 C CA . VAL A 1 92 ? 5.117 10.164 -6.934 1.00 96.00 92 VAL A CA 1
ATOM 742 C C . VAL A 1 92 ? 4.261 8.898 -7.045 1.00 96.00 92 VAL A C 1
ATOM 744 O O . VAL A 1 92 ? 3.533 8.569 -6.115 1.00 96.00 92 VAL A O 1
ATOM 747 N N . THR A 1 93 ? 4.405 8.137 -8.127 1.00 97.19 93 THR A N 1
ATOM 748 C CA . THR A 1 93 ? 3.711 6.859 -8.326 1.00 97.19 93 THR A CA 1
ATOM 749 C C . THR A 1 93 ? 4.201 5.808 -7.339 1.00 97.19 93 THR A C 1
ATOM 751 O O . THR A 1 93 ? 3.401 5.136 -6.694 1.00 97.19 93 THR A O 1
ATOM 754 N N . GLN A 1 94 ? 5.517 5.720 -7.145 1.00 97.75 94 GLN A N 1
ATOM 755 C CA . GLN A 1 94 ? 6.115 4.815 -6.160 1.00 97.75 94 GLN A CA 1
ATOM 756 C C . GLN A 1 94 ? 5.715 5.179 -4.721 1.00 97.75 94 GLN A C 1
ATOM 758 O O . GLN A 1 94 ? 5.485 4.293 -3.903 1.00 97.75 94 GLN A O 1
ATOM 763 N N . GLN A 1 95 ? 5.572 6.473 -4.411 1.00 97.19 95 GLN A N 1
ATOM 764 C CA . GLN A 1 95 ? 4.990 6.931 -3.146 1.00 97.19 95 GLN A CA 1
ATOM 765 C C . GLN A 1 95 ? 3.537 6.465 -3.011 1.00 97.19 95 GLN A C 1
ATOM 767 O O . GLN A 1 95 ? 3.182 5.920 -1.970 1.00 97.19 95 GLN A O 1
ATOM 772 N N . GLY A 1 96 ? 2.717 6.613 -4.056 1.00 96.75 96 GLY A N 1
ATOM 773 C CA . GLY A 1 96 ? 1.350 6.084 -4.087 1.00 96.75 96 GLY A CA 1
ATOM 774 C C . GLY A 1 96 ? 1.300 4.602 -3.707 1.00 96.75 96 GLY A C 1
ATOM 775 O O . GLY A 1 96 ? 0.674 4.247 -2.710 1.00 96.75 96 GLY A O 1
ATOM 776 N N . TYR A 1 97 ? 2.076 3.766 -4.403 1.00 97.94 97 TYR A N 1
ATOM 777 C CA . TYR A 1 97 ? 2.152 2.332 -4.108 1.00 97.94 97 TYR A CA 1
ATOM 778 C C . TYR A 1 97 ? 2.647 2.023 -2.695 1.00 97.94 97 TYR A C 1
ATOM 780 O O . TYR A 1 97 ? 2.132 1.107 -2.052 1.00 97.94 97 TYR A O 1
ATOM 788 N N . LEU A 1 98 ? 3.615 2.792 -2.188 1.00 98.00 98 LEU A N 1
ATOM 789 C CA . LEU A 1 98 ? 4.064 2.673 -0.805 1.00 98.00 98 LEU A CA 1
ATOM 790 C C . LEU A 1 98 ? 2.916 2.941 0.175 1.00 98.00 98 LEU A C 1
ATOM 792 O O . LEU A 1 98 ? 2.720 2.157 1.096 1.00 98.00 98 LEU A O 1
ATOM 796 N N . GLY A 1 99 ? 2.139 4.007 -0.028 1.00 97.38 99 GLY A N 1
ATOM 797 C CA . GLY A 1 99 ? 0.988 4.333 0.818 1.00 97.38 99 GLY A CA 1
ATOM 798 C C . GLY A 1 99 ? -0.072 3.229 0.837 1.00 97.38 99 GLY A C 1
ATOM 799 O O . GLY A 1 99 ? -0.518 2.831 1.917 1.00 97.38 99 GLY A O 1
ATOM 800 N N . GLU A 1 100 ? -0.445 2.720 -0.343 1.00 97.31 100 GLU A N 1
ATOM 801 C CA . GLU A 1 100 ? -1.416 1.625 -0.499 1.00 97.31 100 GLU A CA 1
ATOM 802 C C . GLU A 1 100 ? -0.940 0.369 0.255 1.00 97.31 100 GLU A C 1
ATOM 804 O O . GLU A 1 100 ? -1.657 -0.191 1.088 1.00 97.31 100 GLU A O 1
ATOM 809 N N . ALA A 1 101 ? 0.313 -0.037 0.028 1.00 97.56 101 ALA A N 1
ATOM 810 C CA . ALA A 1 101 ? 0.897 -1.217 0.657 1.00 97.56 101 ALA A CA 1
ATOM 811 C C . ALA A 1 101 ? 1.118 -1.056 2.170 1.00 97.56 101 ALA A C 1
ATOM 813 O O . ALA A 1 101 ? 0.988 -2.041 2.896 1.00 97.56 101 ALA A O 1
ATOM 814 N N . LEU A 1 102 ? 1.417 0.153 2.664 1.00 98.06 102 LEU A N 1
ATOM 815 C CA . LEU A 1 102 ? 1.510 0.443 4.101 1.00 98.06 102 LEU A CA 1
ATOM 816 C C . LEU A 1 102 ? 0.156 0.274 4.797 1.00 98.06 102 LEU A C 1
ATOM 818 O O . LEU A 1 102 ? 0.104 -0.313 5.877 1.00 98.06 102 LEU A O 1
ATOM 822 N N . GLY A 1 103 ? -0.931 0.727 4.163 1.00 97.69 103 GLY A N 1
ATOM 823 C CA . GLY A 1 103 ? -2.285 0.535 4.683 1.00 97.69 103 GLY A CA 1
ATOM 824 C C . GLY A 1 103 ? -2.619 -0.948 4.846 1.00 97.69 103 GLY A C 1
ATOM 825 O O . GLY A 1 103 ? -3.004 -1.376 5.933 1.00 97.69 103 GLY A O 1
ATOM 826 N N . ALA A 1 104 ? -2.375 -1.748 3.802 1.00 97.44 104 ALA A N 1
ATOM 827 C CA . ALA A 1 104 ? -2.518 -3.204 3.861 1.00 97.44 104 ALA A CA 1
ATOM 828 C C . ALA A 1 104 ? -1.613 -3.836 4.936 1.00 97.44 104 ALA A C 1
ATOM 830 O O . ALA A 1 104 ? -2.074 -4.623 5.761 1.00 97.44 104 ALA A O 1
ATOM 831 N N . LEU A 1 105 ? -0.341 -3.429 4.982 1.00 97.75 105 LEU A N 1
ATOM 832 C CA . LEU A 1 105 ? 0.640 -3.919 5.949 1.00 97.75 105 LEU A CA 1
ATOM 833 C C . LEU A 1 105 ? 0.160 -3.709 7.381 1.00 97.75 105 LEU A C 1
ATOM 835 O O . LEU A 1 105 ? 0.226 -4.635 8.186 1.00 97.75 105 LEU A O 1
ATOM 839 N N . ALA A 1 106 ? -0.349 -2.525 7.713 1.00 97.88 106 ALA A N 1
ATOM 840 C CA . ALA A 1 106 ? -0.738 -2.265 9.087 1.00 97.88 106 ALA A CA 1
ATOM 841 C C . ALA A 1 106 ? -1.931 -3.091 9.545 1.00 97.88 106 ALA A C 1
ATOM 843 O O . ALA A 1 106 ? -1.920 -3.594 10.669 1.00 97.88 106 ALA A O 1
ATOM 844 N N . VAL A 1 107 ? -2.942 -3.236 8.694 1.00 97.25 107 VAL A N 1
ATOM 845 C CA . VAL A 1 107 ? -4.162 -3.955 9.071 1.00 97.25 107 VAL A CA 1
ATOM 846 C C . VAL A 1 107 ? -3.893 -5.455 9.190 1.00 97.25 107 VAL A C 1
ATOM 848 O O . VAL A 1 107 ? -4.413 -6.084 10.105 1.00 97.25 107 VAL A O 1
ATOM 851 N N . GLU A 1 108 ? -3.006 -6.002 8.351 1.00 96.69 108 GLU A N 1
ATOM 852 C CA . GLU A 1 108 ? -2.605 -7.415 8.379 1.00 96.69 108 GLU A CA 1
ATOM 853 C C . GLU A 1 108 ? -1.741 -7.790 9.596 1.00 96.69 108 GLU A C 1
ATOM 855 O O . GLU A 1 108 ? -1.704 -8.961 9.965 1.00 96.69 108 GLU A O 1
ATOM 860 N N . HIS A 1 109 ? -1.031 -6.834 10.212 1.00 97.31 109 HIS A N 1
ATOM 861 C CA . HIS A 1 109 ? -0.064 -7.129 11.286 1.00 97.31 109 HIS A CA 1
ATOM 862 C C . HIS A 1 109 ? -0.473 -6.577 12.651 1.00 97.31 109 HIS A C 1
ATOM 864 O O . HIS A 1 109 ? -0.290 -7.243 13.668 1.00 97.31 109 HIS A O 1
ATOM 870 N N . TRP A 1 110 ? -1.026 -5.366 12.699 1.00 97.00 110 TRP A N 1
ATOM 871 C CA . TRP A 1 110 ? -1.454 -4.738 13.950 1.00 97.00 110 TRP A CA 1
ATOM 872 C C . TRP A 1 110 ? -2.975 -4.707 14.114 1.00 97.00 110 TRP A C 1
ATOM 874 O O . TRP A 1 110 ? -3.463 -4.257 15.156 1.00 97.00 110 TRP A O 1
ATOM 884 N N . GLY A 1 111 ? -3.731 -5.123 13.101 1.00 96.75 111 GLY A N 1
ATOM 885 C CA . GLY A 1 111 ? -5.183 -5.093 13.141 1.00 96.75 111 GLY A CA 1
ATOM 886 C C . GLY A 1 111 ? -5.788 -3.694 13.013 1.00 96.75 111 GLY A C 1
ATOM 887 O O . GLY A 1 111 ? -5.093 -2.674 12.978 1.00 96.75 111 GLY A O 1
ATOM 888 N N . ALA A 1 112 ? -7.114 -3.651 12.970 1.00 96.38 112 ALA A N 1
ATOM 889 C CA . ALA A 1 112 ? -7.923 -2.447 12.813 1.00 96.38 112 ALA A CA 1
ATOM 890 C C . ALA A 1 112 ? -9.317 -2.660 13.419 1.00 96.38 112 ALA A C 1
ATOM 892 O O . ALA A 1 112 ? -9.835 -3.776 13.424 1.00 96.38 112 ALA A O 1
ATOM 893 N N . GLY A 1 113 ? -9.928 -1.599 13.957 1.00 92.25 113 GLY A N 1
ATOM 894 C CA . GLY A 1 113 ? -11.314 -1.653 14.441 1.00 92.25 113 GLY A CA 1
ATOM 895 C C . GLY A 1 113 ? -11.581 -2.668 15.563 1.00 92.25 113 GLY A C 1
ATOM 896 O O . GLY A 1 113 ? -12.712 -3.119 15.704 1.00 92.25 113 GLY A O 1
ATOM 897 N N . GLY A 1 114 ? -10.553 -3.040 16.337 1.00 92.88 114 GLY A N 1
ATOM 898 C CA . GLY A 1 114 ? -10.642 -4.050 17.402 1.00 92.88 114 GLY A CA 1
ATOM 899 C C . GLY A 1 114 ? -10.367 -5.493 16.961 1.00 92.88 114 GLY A C 1
ATOM 900 O O . GLY A 1 114 ? -10.387 -6.382 17.807 1.00 92.88 114 GLY A O 1
ATOM 901 N N . HIS A 1 115 ? -10.060 -5.722 15.681 1.00 96.56 115 HIS A N 1
ATOM 902 C CA . HIS A 1 115 ? -9.811 -7.050 15.107 1.00 96.56 115 HIS A CA 1
ATOM 903 C C . HIS A 1 115 ? -8.381 -7.185 14.575 1.00 96.56 115 HIS A C 1
ATOM 905 O O . HIS A 1 115 ? -7.818 -6.203 14.090 1.00 96.56 115 HIS A O 1
ATOM 911 N N . ASN A 1 116 ? -7.815 -8.396 14.624 1.00 96.00 116 ASN A N 1
ATOM 912 C CA . ASN A 1 116 ? -6.408 -8.687 14.281 1.00 96.00 116 ASN A CA 1
ATOM 913 C C . ASN A 1 116 ? -6.240 -9.748 13.173 1.00 96.00 116 ASN A C 1
ATOM 915 O O . ASN A 1 116 ? -5.130 -10.186 12.898 1.00 96.00 116 ASN A O 1
ATOM 919 N N . ASP A 1 117 ? -7.336 -10.181 12.562 1.00 95.81 117 ASP A N 1
ATOM 920 C CA . ASP A 1 117 ? -7.456 -11.259 11.571 1.00 95.81 117 ASP A CA 1
ATOM 921 C C . ASP A 1 117 ? -7.817 -10.725 10.170 1.00 95.81 117 ASP A C 1
ATOM 923 O O . ASP A 1 117 ? -8.350 -11.450 9.329 1.00 95.81 117 ASP A O 1
ATOM 927 N N . TRP A 1 118 ? -7.526 -9.446 9.910 1.00 97.56 118 TRP A N 1
ATOM 928 C CA . TRP A 1 118 ? -7.720 -8.824 8.601 1.00 97.56 118 TRP A CA 1
ATOM 929 C C . TRP A 1 118 ? -6.793 -9.427 7.547 1.00 97.56 118 TRP A C 1
ATOM 931 O O . TRP A 1 118 ? -5.600 -9.633 7.776 1.00 97.56 118 TRP A O 1
ATOM 941 N N . GLN A 1 119 ? -7.336 -9.649 6.354 1.00 96.88 119 GLN A N 1
ATOM 942 C CA . GLN A 1 119 ? -6.609 -10.205 5.218 1.00 96.88 119 GLN A CA 1
ATOM 943 C C . GLN A 1 119 ? -6.819 -9.343 3.975 1.00 96.88 119 GLN A C 1
ATOM 945 O O . GLN A 1 119 ? -7.954 -9.004 3.639 1.00 96.88 119 GLN A O 1
ATOM 950 N N . VAL A 1 120 ? -5.734 -9.019 3.266 1.00 96.94 120 VAL A N 1
ATOM 951 C CA . VAL A 1 120 ? -5.783 -8.331 1.970 1.00 96.94 120 VAL A CA 1
ATOM 952 C C . VAL A 1 120 ? -5.426 -9.341 0.877 1.00 96.94 120 VAL A C 1
ATOM 954 O O . VAL A 1 120 ? -4.248 -9.666 0.710 1.00 96.94 120 VAL A O 1
ATOM 957 N N . PRO A 1 121 ? -6.407 -9.868 0.118 1.00 95.88 121 PRO A N 1
ATOM 958 C CA . PRO A 1 121 ? -6.157 -10.978 -0.798 1.00 95.88 121 PRO A CA 1
ATOM 959 C C . PRO A 1 121 ? -5.209 -10.602 -1.943 1.00 95.88 121 PRO A C 1
ATOM 961 O O . PRO A 1 121 ? -4.381 -11.419 -2.340 1.00 95.88 121 PRO A O 1
ATOM 964 N N . ALA A 1 122 ? -5.291 -9.373 -2.454 1.00 96.75 122 ALA A N 1
ATOM 965 C CA . ALA A 1 122 ? -4.401 -8.848 -3.486 1.00 96.75 122 ALA A CA 1
ATOM 966 C C . ALA A 1 122 ? -4.344 -7.314 -3.428 1.00 96.75 122 ALA A C 1
ATOM 968 O O . ALA A 1 122 ? -5.288 -6.679 -2.960 1.00 96.75 122 ALA A O 1
ATOM 969 N N . MET A 1 123 ? -3.254 -6.728 -3.934 1.00 96.62 123 MET A N 1
ATOM 970 C CA . MET A 1 123 ? -3.198 -5.291 -4.224 1.00 96.62 123 MET A CA 1
ATOM 971 C C . MET A 1 123 ? -3.767 -5.012 -5.617 1.00 96.62 123 MET A C 1
ATOM 973 O O . MET A 1 123 ? -3.680 -5.849 -6.513 1.00 96.62 123 MET A O 1
ATOM 977 N N . LEU A 1 124 ? -4.311 -3.812 -5.822 1.00 96.00 124 LEU A N 1
ATOM 978 C CA . LEU A 1 124 ? -5.023 -3.433 -7.050 1.00 96.00 124 LEU A CA 1
ATOM 979 C C . LEU A 1 124 ? -4.125 -2.756 -8.101 1.00 96.00 124 LEU A C 1
ATOM 981 O O . LEU A 1 124 ? -4.612 -2.123 -9.039 1.00 96.00 124 LEU A O 1
ATOM 985 N N . PHE A 1 125 ? -2.802 -2.901 -7.980 1.00 96.38 125 PHE A N 1
ATOM 986 C CA . PHE A 1 125 ? -1.828 -2.193 -8.817 1.00 96.38 125 PHE A CA 1
ATOM 987 C C . PHE A 1 125 ? -1.959 -2.494 -10.318 1.00 96.38 125 PHE A C 1
ATOM 989 O O . PHE A 1 125 ? -1.668 -1.616 -11.131 1.00 96.38 125 PHE A O 1
ATOM 996 N N . ARG A 1 126 ? -2.472 -3.674 -10.714 1.00 95.50 126 ARG A N 1
ATOM 997 C CA . ARG A 1 126 ? -2.715 -4.003 -12.134 1.00 95.50 126 ARG A CA 1
ATOM 998 C C . ARG A 1 126 ? -3.701 -3.047 -12.818 1.00 95.50 126 ARG A C 1
ATOM 1000 O O . ARG A 1 126 ? -3.717 -2.945 -14.039 1.00 95.50 126 ARG A O 1
ATOM 1007 N N . PHE A 1 127 ? -4.543 -2.360 -12.044 1.00 95.62 127 PHE A N 1
ATOM 1008 C CA . PHE A 1 127 ? -5.557 -1.442 -12.563 1.00 95.62 127 PHE A CA 1
ATOM 1009 C C . PHE A 1 127 ? -5.039 -0.010 -12.731 1.00 95.62 127 PHE A C 1
ATOM 1011 O O . PHE A 1 127 ? -5.786 0.870 -13.157 1.00 95.62 127 PHE A O 1
ATOM 1018 N N . HIS A 1 128 ? -3.751 0.240 -12.481 1.00 95.94 128 HIS A N 1
ATOM 1019 C CA . HIS A 1 128 ? -3.111 1.513 -12.795 1.00 95.94 128 HIS A CA 1
ATOM 1020 C C . HIS A 1 128 ? -2.737 1.607 -14.288 1.00 95.94 128 HIS A C 1
ATOM 1022 O O . HIS A 1 128 ? -1.577 1.786 -14.656 1.00 95.94 128 HIS A O 1
ATOM 1028 N N . SER A 1 129 ? -3.727 1.469 -15.174 1.00 93.56 129 SER A N 1
ATOM 1029 C CA . SER A 1 129 ? -3.512 1.288 -16.618 1.00 93.56 129 SER A CA 1
ATOM 1030 C C . SER A 1 129 ? -2.689 2.401 -17.272 1.00 93.56 129 SER A C 1
ATOM 1032 O O . SER A 1 129 ? -1.913 2.124 -18.182 1.00 93.56 129 SER A O 1
ATOM 1034 N N . ALA A 1 130 ? -2.831 3.646 -16.804 1.00 95.06 130 ALA A N 1
ATOM 1035 C CA . ALA A 1 130 ? -2.049 4.779 -17.296 1.00 95.06 130 ALA A CA 1
ATOM 1036 C C . ALA A 1 130 ? -0.540 4.587 -17.061 1.00 95.06 130 ALA A C 1
ATOM 1038 O O . ALA A 1 130 ? 0.253 4.870 -17.956 1.00 95.06 130 ALA A O 1
ATOM 1039 N N . GLU A 1 131 ? -0.147 4.067 -15.896 1.00 95.62 131 GLU A N 1
ATOM 1040 C CA . GLU A 1 131 ? 1.257 3.772 -15.591 1.00 95.62 131 GLU A CA 1
ATOM 1041 C C . GLU A 1 131 ? 1.752 2.515 -16.295 1.00 95.62 131 GLU A C 1
ATOM 1043 O O . GLU A 1 131 ? 2.868 2.500 -16.805 1.00 95.62 131 GLU A O 1
ATOM 1048 N N . LEU A 1 132 ? 0.918 1.477 -16.407 1.00 95.00 132 LEU A N 1
ATOM 1049 C CA . LEU A 1 132 ? 1.299 0.265 -17.139 1.00 95.00 132 LEU A CA 1
ATOM 1050 C C . LEU A 1 132 ? 1.556 0.552 -18.628 1.00 95.00 132 LEU A C 1
ATOM 1052 O O . LEU A 1 132 ? 2.513 0.045 -19.206 1.00 95.00 132 LEU A O 1
ATOM 1056 N N . GLN A 1 133 ? 0.751 1.419 -19.248 1.00 94.44 133 GLN A N 1
ATOM 1057 C CA . GLN A 1 133 ? 0.997 1.889 -20.617 1.00 94.44 133 GLN A CA 1
ATOM 1058 C C . GLN A 1 133 ? 2.249 2.767 -20.707 1.00 94.44 133 GLN A C 1
ATOM 1060 O O . GLN A 1 133 ? 3.007 2.676 -21.673 1.00 94.44 133 GLN A O 1
ATOM 1065 N N . HIS A 1 134 ? 2.479 3.619 -19.706 1.00 96.38 134 HIS A N 1
ATOM 1066 C CA . HIS A 1 134 ? 3.656 4.475 -19.671 1.00 96.38 134 HIS A CA 1
ATOM 1067 C C . HIS A 1 134 ? 4.955 3.666 -19.556 1.00 96.38 134 HIS A C 1
ATOM 1069 O O . HIS A 1 134 ? 5.914 3.962 -20.271 1.00 96.38 134 HIS A O 1
ATOM 1075 N N . LEU A 1 135 ? 4.956 2.593 -18.758 1.00 96.56 135 LEU A N 1
ATOM 1076 C CA . LEU A 1 135 ? 6.074 1.658 -18.630 1.00 96.56 135 LEU A CA 1
ATOM 1077 C C . LEU A 1 135 ? 6.529 1.103 -19.985 1.00 96.56 135 LEU A C 1
ATOM 1079 O O . LEU A 1 135 ? 7.728 1.054 -20.246 1.00 96.56 135 LEU A O 1
ATOM 1083 N N . ALA A 1 136 ? 5.601 0.755 -20.881 1.00 93.25 136 ALA A N 1
ATOM 1084 C CA . ALA A 1 136 ? 5.958 0.285 -22.220 1.00 93.25 136 ALA A CA 1
ATOM 1085 C C . ALA A 1 136 ? 6.766 1.340 -23.003 1.00 93.25 136 ALA A C 1
ATOM 1087 O O . ALA A 1 136 ? 7.749 1.010 -23.667 1.00 93.25 136 ALA A O 1
ATOM 1088 N N . SER A 1 137 ? 6.411 2.626 -22.872 1.00 94.56 137 SER A N 1
ATOM 1089 C CA . SER A 1 137 ? 7.197 3.721 -23.457 1.00 94.56 137 SER A CA 1
ATOM 1090 C C . SER A 1 137 ? 8.560 3.888 -22.784 1.00 94.56 137 SER A C 1
ATOM 1092 O O . SER A 1 137 ? 9.508 4.268 -23.470 1.00 94.56 137 SER A O 1
ATOM 1094 N N . ILE A 1 138 ? 8.664 3.661 -21.473 1.00 95.94 138 ILE A N 1
ATOM 1095 C CA . ILE A 1 138 ? 9.941 3.708 -20.747 1.00 95.94 138 ILE A CA 1
ATOM 1096 C C . ILE A 1 138 ? 10.860 2.595 -21.264 1.00 95.94 138 ILE A C 1
ATOM 1098 O O . ILE A 1 138 ? 11.999 2.869 -21.644 1.00 95.94 138 ILE A O 1
ATOM 1102 N N . ASN A 1 139 ? 10.347 1.367 -21.362 1.00 94.56 139 ASN A N 1
ATOM 1103 C CA . ASN A 1 139 ? 11.102 0.208 -21.831 1.00 94.56 139 ASN A CA 1
ATOM 1104 C C . ASN A 1 139 ? 11.584 0.384 -23.284 1.00 94.56 139 ASN A C 1
ATOM 1106 O O . ASN A 1 139 ? 12.759 0.142 -23.557 1.00 94.56 139 ASN A O 1
ATOM 1110 N N . ASP A 1 140 ? 10.752 0.908 -24.195 1.00 93.56 140 ASP A N 1
ATOM 1111 C CA . ASP A 1 140 ? 11.172 1.215 -25.578 1.00 93.56 140 ASP A CA 1
ATOM 1112 C C . ASP A 1 140 ? 12.287 2.278 -25.634 1.00 93.56 140 ASP A C 1
ATOM 1114 O O . ASP A 1 140 ? 13.261 2.122 -26.375 1.00 93.56 140 ASP A O 1
ATOM 1118 N N . ARG A 1 141 ? 12.207 3.339 -24.816 1.00 94.69 141 ARG A N 1
ATOM 1119 C CA . ARG A 1 141 ? 13.267 4.364 -24.740 1.00 94.69 141 ARG A CA 1
ATOM 1120 C C . ARG A 1 141 ? 14.590 3.768 -24.270 1.00 94.69 141 ARG A C 1
ATOM 1122 O O . ARG A 1 141 ? 15.625 4.047 -24.876 1.00 94.69 141 ARG A O 1
ATOM 1129 N N . ILE A 1 142 ? 14.553 2.939 -23.227 1.00 93.56 142 ILE A N 1
ATOM 1130 C CA . ILE A 1 142 ? 15.740 2.273 -22.676 1.00 93.56 142 ILE A CA 1
ATOM 1131 C C . ILE A 1 142 ? 16.354 1.336 -23.714 1.00 93.56 142 ILE A C 1
ATOM 1133 O O . ILE A 1 142 ? 17.557 1.417 -23.959 1.00 93.56 142 ILE A O 1
ATOM 1137 N N . ALA A 1 143 ? 15.538 0.518 -24.384 1.00 91.81 143 ALA A N 1
ATOM 1138 C CA . ALA A 1 143 ? 15.996 -0.393 -25.431 1.00 91.81 143 ALA A CA 1
ATOM 1139 C C . ALA A 1 143 ? 16.680 0.342 -26.600 1.00 91.81 143 ALA A C 1
ATOM 1141 O O . ALA A 1 143 ? 17.614 -0.176 -27.209 1.00 91.81 143 ALA A O 1
ATOM 1142 N N . ARG A 1 144 ? 16.259 1.580 -26.889 1.00 93.62 144 ARG A N 1
ATOM 1143 C CA . ARG A 1 144 ? 16.854 2.445 -27.922 1.00 93.62 144 ARG A CA 1
ATOM 1144 C C . ARG A 1 144 ? 18.021 3.304 -27.427 1.00 93.62 144 ARG A C 1
ATOM 1146 O O . ARG A 1 144 ? 18.549 4.100 -28.202 1.00 93.62 144 ARG A O 1
ATOM 1153 N N . GLY A 1 145 ? 18.408 3.195 -26.155 1.00 94.31 145 GLY A N 1
ATOM 1154 C CA . GLY A 1 145 ? 19.463 4.017 -25.556 1.00 94.31 145 GLY A CA 1
ATOM 1155 C C . GLY A 1 145 ? 19.107 5.504 -25.447 1.00 94.31 145 GLY A C 1
ATOM 1156 O O . GLY A 1 145 ? 19.999 6.352 -25.410 1.00 94.31 145 GLY A O 1
ATOM 1157 N N . VAL A 1 146 ? 17.816 5.846 -25.421 1.00 95.50 146 VAL A N 1
ATOM 1158 C CA . VAL A 1 146 ? 17.354 7.228 -25.255 1.00 95.50 146 VAL A CA 1
ATOM 1159 C C . VAL A 1 146 ? 17.516 7.631 -23.786 1.00 95.50 146 VAL A C 1
ATOM 1161 O O . VAL A 1 146 ? 17.018 6.917 -22.912 1.00 95.50 146 VAL A O 1
ATOM 1164 N N . PRO A 1 147 ? 18.167 8.773 -23.480 1.00 93.12 147 PRO A N 1
ATOM 1165 C CA . PRO A 1 147 ? 18.275 9.261 -22.113 1.00 93.12 147 PRO A CA 1
ATOM 1166 C C . PRO A 1 147 ? 16.902 9.384 -21.451 1.00 93.12 147 PRO A C 1
ATOM 1168 O O . PRO A 1 147 ? 15.981 9.986 -22.003 1.00 93.12 147 PRO A O 1
ATOM 1171 N N . PHE A 1 148 ? 16.785 8.835 -20.248 1.00 93.62 148 PHE A N 1
ATOM 1172 C CA . PHE A 1 148 ? 15.547 8.814 -19.485 1.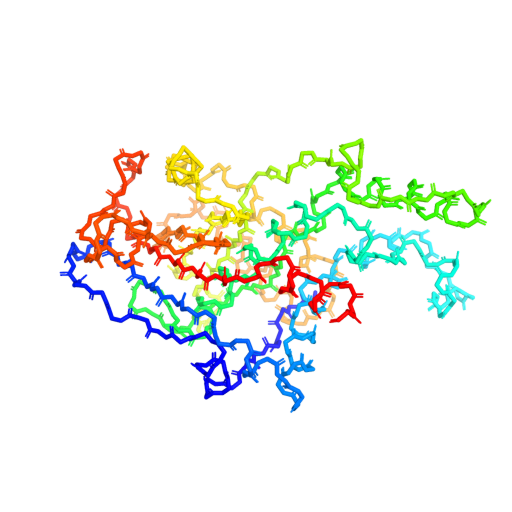00 93.62 148 PHE A CA 1
ATOM 1173 C C . PHE A 1 148 ? 15.811 9.272 -18.051 1.00 93.62 148 PHE A C 1
ATOM 1175 O O . PHE A 1 148 ? 16.774 8.844 -17.414 1.00 93.62 148 PHE A O 1
ATOM 1182 N N . ASN A 1 149 ? 14.947 10.153 -17.550 1.00 94.75 149 ASN A N 1
ATOM 1183 C CA . ASN A 1 149 ? 14.939 10.583 -16.160 1.00 94.75 149 ASN A CA 1
ATOM 1184 C C . ASN A 1 149 ? 13.531 10.392 -15.592 1.00 94.75 149 ASN A C 1
ATOM 1186 O O . ASN A 1 149 ? 12.659 11.229 -15.813 1.00 94.75 149 ASN A O 1
ATOM 1190 N N . GLN A 1 150 ? 13.343 9.319 -14.828 1.00 94.81 150 GLN A N 1
ATOM 1191 C CA . GLN A 1 150 ? 12.057 8.966 -14.224 1.00 94.81 150 GLN A CA 1
ATOM 1192 C C . GLN A 1 150 ? 11.479 10.022 -13.279 1.00 94.81 150 GLN A C 1
ATOM 1194 O O . GLN A 1 150 ? 10.277 10.027 -13.058 1.00 94.81 150 GLN A O 1
ATOM 1199 N N . ASP A 1 151 ? 12.303 10.907 -12.708 1.00 95.62 151 ASP A N 1
ATOM 1200 C CA . ASP A 1 151 ? 11.850 11.942 -11.768 1.00 95.62 151 ASP A CA 1
ATOM 1201 C C . ASP A 1 151 ? 11.536 13.275 -12.484 1.00 95.62 151 ASP A C 1
ATOM 1203 O O . ASP A 1 151 ? 11.295 14.295 -11.837 1.00 95.62 151 ASP A O 1
ATOM 1207 N N . ALA A 1 152 ? 11.558 13.303 -13.823 1.00 96.25 152 ALA A N 1
ATOM 1208 C CA . ALA A 1 152 ? 11.172 14.481 -14.589 1.00 96.25 152 ALA A CA 1
ATOM 1209 C C . ALA A 1 152 ? 9.644 14.655 -14.609 1.00 96.25 152 ALA A C 1
ATOM 1211 O O . ALA A 1 152 ? 8.899 13.700 -14.817 1.00 96.25 152 ALA A O 1
ATOM 1212 N N . THR A 1 153 ? 9.167 15.899 -14.485 1.00 94.88 153 THR A N 1
ATOM 1213 C CA . THR A 1 153 ? 7.730 16.237 -14.477 1.00 94.88 153 THR A CA 1
ATOM 1214 C C . THR A 1 153 ? 6.917 15.609 -15.623 1.00 94.88 153 THR A C 1
ATOM 1216 O O . THR A 1 153 ? 5.797 15.171 -15.363 1.00 94.88 153 THR A O 1
ATOM 1219 N N . PRO A 1 154 ? 7.422 15.516 -16.875 1.00 94.38 154 PRO A N 1
ATOM 1220 C CA . PRO A 1 154 ? 6.696 14.857 -17.962 1.00 94.38 154 PRO A CA 1
ATOM 1221 C C . PRO A 1 154 ? 6.483 13.351 -17.778 1.00 94.38 154 PRO A C 1
ATOM 1223 O O . PRO A 1 154 ? 5.630 12.792 -18.457 1.00 94.38 154 PRO A O 1
ATOM 1226 N N . GLU A 1 155 ? 7.202 12.687 -16.875 1.00 95.69 155 GLU A N 1
ATOM 1227 C CA . GLU A 1 155 ? 7.038 11.253 -16.601 1.00 95.69 155 GLU A CA 1
ATOM 1228 C C . GLU A 1 155 ? 5.968 10.995 -15.520 1.00 95.69 155 GLU A C 1
ATOM 1230 O O . GLU A 1 155 ? 5.499 9.877 -15.346 1.00 95.69 155 GLU A O 1
ATOM 1235 N N . MET A 1 156 ? 5.486 12.035 -14.829 1.00 95.75 156 MET A N 1
ATOM 1236 C CA . MET A 1 156 ? 4.451 11.903 -13.798 1.00 95.75 156 MET A CA 1
ATOM 1237 C C . MET A 1 156 ? 3.064 11.638 -14.400 1.00 95.75 156 MET A C 1
ATOM 1239 O O . MET A 1 156 ? 2.511 12.501 -15.089 1.00 95.75 156 MET A O 1
ATOM 1243 N N . ARG A 1 157 ? 2.458 10.486 -14.096 1.00 95.06 157 ARG A N 1
ATOM 1244 C CA . ARG A 1 157 ? 1.076 10.158 -14.484 1.00 95.06 157 ARG A CA 1
ATOM 1245 C C . ARG A 1 157 ? 0.089 10.441 -13.340 1.00 95.06 157 ARG A C 1
ATOM 1247 O O . ARG A 1 157 ? 0.499 10.541 -12.182 1.00 95.06 157 ARG A O 1
ATOM 1254 N N . PRO A 1 158 ? -1.211 10.628 -13.642 1.00 92.12 158 PRO A N 1
ATOM 1255 C CA . PRO A 1 158 ? -2.233 10.646 -12.598 1.00 92.12 158 PRO A CA 1
ATOM 1256 C C . PRO A 1 158 ? -2.241 9.311 -11.851 1.00 92.12 158 PRO A C 1
ATOM 1258 O O . PRO A 1 158 ? -2.020 8.276 -12.468 1.00 92.12 158 PRO A O 1
ATOM 1261 N N . GLY A 1 159 ? -2.533 9.348 -10.549 1.00 87.62 159 GLY A N 1
ATOM 1262 C CA . GLY A 1 159 ? -2.707 8.133 -9.757 1.00 87.62 159 GLY A CA 1
ATOM 1263 C C . GLY A 1 159 ? -3.922 7.312 -10.194 1.00 87.62 159 GLY A C 1
ATOM 1264 O O . GLY A 1 159 ? -4.812 7.801 -10.901 1.00 87.62 159 GLY A O 1
ATOM 1265 N N . ARG A 1 160 ? -3.975 6.062 -9.729 1.00 89.50 160 ARG A N 1
ATOM 1266 C CA . ARG A 1 160 ? -5.104 5.165 -9.971 1.00 89.50 160 ARG A CA 1
ATOM 1267 C C . ARG A 1 160 ? -6.395 5.739 -9.377 1.00 89.50 160 ARG A C 1
ATOM 1269 O O . ARG A 1 160 ? -6.401 6.390 -8.335 1.00 89.50 160 ARG A O 1
ATOM 1276 N N . THR A 1 161 ? -7.503 5.492 -10.065 1.00 80.62 161 THR A N 1
ATOM 1277 C CA . THR A 1 161 ? -8.850 5.800 -9.579 1.00 80.62 161 THR A CA 1
ATOM 1278 C C . THR A 1 161 ? -9.464 4.593 -8.877 1.00 80.62 161 THR A C 1
ATOM 1280 O O . THR A 1 161 ? -9.216 3.462 -9.289 1.00 80.62 161 THR A O 1
ATOM 1283 N N . GLY A 1 162 ? -10.344 4.839 -7.911 1.00 81.00 162 GLY A N 1
ATOM 1284 C CA . GLY A 1 162 ? -10.971 3.794 -7.101 1.00 81.00 162 GLY A CA 1
ATOM 1285 C C . GLY A 1 162 ? -10.280 3.658 -5.751 1.00 81.00 162 GLY A C 1
ATOM 1286 O O . GLY A 1 162 ? -9.563 4.566 -5.334 1.00 81.00 162 GLY A O 1
ATOM 1287 N N . ASP A 1 163 ? -10.528 2.536 -5.092 1.00 79.25 163 ASP A N 1
ATOM 1288 C CA . ASP A 1 163 ? -10.079 2.292 -3.726 1.00 79.25 163 ASP A CA 1
ATOM 1289 C C . ASP A 1 163 ? -8.635 1.834 -3.676 1.00 79.25 163 ASP A C 1
ATOM 1291 O O . ASP A 1 163 ? -8.226 0.991 -4.474 1.00 79.25 163 ASP A O 1
ATOM 1295 N N . ASP A 1 164 ? -7.887 2.336 -2.704 1.00 87.75 164 ASP A N 1
ATOM 1296 C CA . ASP A 1 164 ? -6.457 2.089 -2.569 1.00 87.75 164 ASP A CA 1
ATOM 1297 C C . ASP A 1 164 ? -6.160 0.651 -2.095 1.00 87.75 164 ASP A C 1
ATOM 1299 O O . ASP A 1 164 ? -5.318 -0.031 -2.678 1.00 87.75 164 ASP A O 1
ATOM 1303 N N . ALA A 1 165 ? -6.914 0.128 -1.122 1.00 94.19 165 ALA A N 1
ATOM 1304 C CA . ALA A 1 165 ? -6.902 -1.296 -0.778 1.00 94.19 165 ALA A CA 1
ATOM 1305 C C . ALA A 1 165 ? -8.202 -1.739 -0.086 1.00 94.19 165 ALA A C 1
ATOM 1307 O O . ALA A 1 165 ? -8.934 -0.931 0.487 1.00 94.19 165 ALA A O 1
ATOM 1308 N N . LE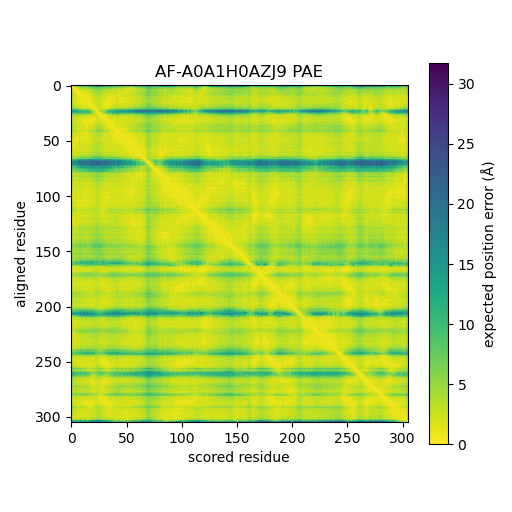U A 1 166 ? -8.465 -3.048 -0.102 1.00 96.19 166 LEU A N 1
ATOM 1309 C CA . LEU A 1 166 ? -9.565 -3.672 0.633 1.00 96.19 166 LEU A CA 1
ATOM 1310 C C . LEU A 1 166 ? -9.031 -4.806 1.502 1.00 96.19 166 LEU A C 1
ATOM 1312 O O . LEU A 1 166 ? -8.326 -5.689 1.007 1.00 96.19 166 LEU A O 1
ATOM 1316 N N . ALA A 1 167 ? -9.401 -4.792 2.780 1.00 97.44 167 ALA A N 1
ATOM 1317 C CA . ALA A 1 167 ? -9.149 -5.897 3.692 1.00 97.44 167 ALA A CA 1
ATOM 1318 C C . ALA A 1 167 ? -10.465 -6.520 4.153 1.00 97.44 167 ALA A C 1
ATOM 1320 O O . ALA A 1 167 ? -11.497 -5.854 4.241 1.00 97.44 167 ALA A O 1
ATOM 1321 N N . PHE A 1 168 ? -10.417 -7.807 4.464 1.00 97.56 168 PHE A N 1
ATOM 1322 C CA . PHE A 1 168 ? -11.591 -8.585 4.824 1.00 97.56 168 PHE A CA 1
ATOM 1323 C C . PHE A 1 168 ? -11.313 -9.427 6.053 1.00 97.56 168 PHE A C 1
ATOM 1325 O O . PHE A 1 168 ? -10.196 -9.911 6.246 1.00 97.56 168 PHE A O 1
ATOM 1332 N N . ARG A 1 169 ? -12.361 -9.646 6.838 1.00 97.50 169 ARG A N 1
ATOM 1333 C CA . ARG A 1 169 ? -12.420 -10.747 7.796 1.00 97.50 169 ARG A CA 1
ATOM 1334 C C . ARG A 1 169 ? -13.310 -11.823 7.205 1.00 97.50 169 ARG A C 1
ATOM 1336 O O . ARG A 1 169 ? -14.369 -11.517 6.657 1.00 97.50 169 ARG A O 1
ATOM 1343 N N . MET A 1 170 ? -12.843 -13.060 7.270 1.00 95.31 170 MET A N 1
ATOM 1344 C CA . MET A 1 170 ? -13.543 -14.224 6.746 1.00 95.31 170 MET A CA 1
ATOM 1345 C C . MET A 1 170 ? -13.537 -15.303 7.816 1.00 95.31 170 MET A C 1
ATOM 1347 O O . MET A 1 170 ? -12.482 -15.565 8.395 1.00 95.31 170 MET A O 1
ATOM 1351 N N . ASP A 1 171 ? -14.697 -15.896 8.069 1.00 92.75 171 ASP A N 1
ATOM 1352 C CA . ASP A 1 171 ? -14.827 -17.008 9.006 1.00 92.75 171 ASP A CA 1
ATOM 1353 C C . ASP A 1 171 ? -14.300 -18.334 8.423 1.00 92.75 171 ASP A C 1
ATOM 1355 O O . ASP A 1 171 ? -13.824 -18.421 7.278 1.00 92.75 171 ASP A O 1
ATOM 1359 N N . ASP A 1 172 ? -14.351 -19.383 9.244 1.00 91.19 172 ASP A N 1
ATOM 1360 C CA . ASP A 1 172 ? -13.858 -20.713 8.888 1.00 91.19 172 ASP A CA 1
ATOM 1361 C C . ASP A 1 172 ? -14.687 -21.340 7.751 1.00 91.19 172 ASP A C 1
ATOM 1363 O O . ASP A 1 172 ? -14.140 -22.051 6.898 1.00 91.19 172 ASP A O 1
ATOM 1367 N N . GLU A 1 173 ? -15.976 -21.001 7.666 1.00 91.50 173 GLU A N 1
ATOM 1368 C CA . GLU A 1 173 ? -16.903 -21.388 6.599 1.00 91.50 173 GLU A CA 1
ATOM 1369 C C . GLU A 1 173 ? -16.629 -20.673 5.266 1.00 91.50 173 GLU A C 1
ATOM 1371 O O . GLU A 1 173 ? -17.125 -21.091 4.216 1.00 91.50 173 GLU A O 1
ATOM 1376 N N . GLY A 1 174 ? -15.792 -19.636 5.268 1.00 91.88 174 GLY A N 1
ATOM 1377 C CA . GLY A 1 174 ? -15.430 -18.884 4.074 1.00 91.88 174 GLY A CA 1
ATOM 1378 C C . GLY A 1 174 ? -16.384 -17.736 3.745 1.00 91.88 174 GLY A C 1
ATOM 1379 O O . GLY A 1 174 ? -16.396 -17.263 2.607 1.00 91.88 174 GLY A O 1
ATOM 1380 N N . VAL A 1 175 ? -17.180 -17.287 4.712 1.00 95.19 175 VAL A N 1
ATOM 1381 C CA . VAL A 1 175 ? -18.079 -16.142 4.591 1.00 95.19 175 VAL A CA 1
ATOM 1382 C C . VAL A 1 175 ? -17.359 -14.890 5.082 1.00 95.19 175 VAL A C 1
ATOM 1384 O O . VAL A 1 175 ? -16.735 -14.868 6.141 1.00 95.19 175 VAL A O 1
ATOM 1387 N N . ILE A 1 176 ? -17.422 -13.819 4.290 1.00 97.06 176 ILE A N 1
ATOM 1388 C CA . ILE A 1 176 ? -16.876 -12.520 4.694 1.00 97.06 176 ILE A CA 1
ATOM 1389 C C . ILE A 1 176 ? -17.819 -11.907 5.731 1.00 97.06 176 ILE A C 1
ATOM 1391 O O . ILE A 1 176 ? -18.997 -11.709 5.438 1.00 97.06 176 ILE A O 1
ATOM 1395 N N . SER A 1 177 ? -17.295 -11.584 6.914 1.00 96.56 177 SER A N 1
ATOM 1396 C CA . SER A 1 177 ? -18.043 -10.955 8.011 1.00 96.56 177 SER A CA 1
ATOM 1397 C C . SER A 1 177 ? -17.864 -9.438 8.048 1.00 96.56 177 SER A C 1
ATOM 1399 O O . SER A 1 177 ? -18.790 -8.698 8.388 1.00 96.56 177 SER A O 1
ATOM 1401 N N . ASP A 1 178 ? -16.678 -8.959 7.672 1.00 97.38 178 ASP A N 1
ATOM 1402 C CA . ASP A 1 178 ? -16.316 -7.549 7.746 1.00 97.38 178 ASP A CA 1
ATOM 1403 C C . ASP A 1 178 ? -15.502 -7.122 6.524 1.00 97.38 178 ASP A C 1
ATOM 1405 O O . ASP A 1 178 ? -14.670 -7.873 6.007 1.00 97.38 178 ASP A O 1
ATOM 1409 N N . VAL A 1 179 ? -15.715 -5.878 6.101 1.00 97.06 179 VAL A N 1
ATOM 1410 C CA . VAL A 1 179 ? -14.952 -5.208 5.047 1.00 97.06 179 VAL A CA 1
ATOM 1411 C C . VAL A 1 179 ? -14.313 -3.954 5.623 1.00 97.06 179 VAL A C 1
ATOM 1413 O O . VAL A 1 179 ? -14.998 -3.139 6.240 1.00 97.06 179 VAL A O 1
ATOM 1416 N N . LEU A 1 180 ? -13.025 -3.768 5.361 1.00 97.38 180 LEU A N 1
ATOM 1417 C CA . LEU A 1 180 ? -12.283 -2.549 5.644 1.00 97.38 180 LEU A CA 1
ATOM 1418 C C . LEU A 1 180 ? -11.875 -1.889 4.328 1.00 97.38 180 LEU A C 1
ATOM 1420 O O . LEU A 1 180 ? -11.086 -2.453 3.565 1.00 97.38 180 LEU A O 1
ATOM 1424 N N . VAL A 1 181 ? -12.403 -0.690 4.081 1.00 96.62 181 VAL A N 1
ATOM 1425 C CA . VAL A 1 181 ? -12.028 0.131 2.926 1.00 96.62 181 VAL A CA 1
ATOM 1426 C C . VAL A 1 181 ? -10.858 1.025 3.299 1.00 96.62 181 VAL A C 1
ATOM 1428 O O . VAL A 1 181 ? -10.944 1.771 4.271 1.00 96.62 181 VAL A O 1
ATOM 1431 N N . ILE A 1 182 ? -9.771 0.959 2.536 1.00 97.12 182 ILE A N 1
ATOM 1432 C CA . ILE A 1 182 ? -8.553 1.724 2.797 1.00 97.12 182 ILE A CA 1
ATOM 1433 C C . ILE A 1 182 ? -8.379 2.761 1.689 1.00 97.12 182 ILE A C 1
ATOM 1435 O O . ILE A 1 182 ? -8.272 2.402 0.519 1.00 97.12 182 ILE A O 1
ATOM 1439 N N . GLU A 1 183 ? -8.297 4.033 2.074 1.00 96.94 183 GLU A N 1
ATOM 1440 C CA . GLU A 1 183 ? -7.832 5.134 1.226 1.00 96.94 183 GLU A CA 1
ATOM 1441 C C . GLU A 1 183 ? -6.451 5.573 1.722 1.00 96.94 183 GLU A C 1
ATOM 1443 O O . GLU A 1 183 ? -6.268 5.924 2.890 1.00 96.94 183 GLU A O 1
ATOM 1448 N N . ALA A 1 184 ? -5.464 5.551 0.838 1.00 97.12 184 ALA A N 1
ATOM 1449 C CA . ALA A 1 184 ? -4.069 5.791 1.139 1.00 97.12 184 ALA A CA 1
ATOM 1450 C C . ALA A 1 184 ? -3.529 7.048 0.451 1.00 97.12 184 ALA A C 1
ATOM 1452 O O . ALA A 1 184 ? -3.826 7.372 -0.697 1.00 97.12 184 ALA A O 1
ATOM 1453 N N . LYS A 1 185 ? -2.667 7.780 1.146 1.00 96.88 185 LYS A N 1
ATOM 1454 C CA . LYS A 1 185 ? -1.948 8.934 0.609 1.00 96.88 185 LYS A CA 1
ATOM 1455 C C . LYS A 1 185 ? -0.523 8.878 1.118 1.00 96.88 185 LYS A C 1
ATOM 1457 O O . LYS A 1 185 ? -0.293 8.610 2.292 1.00 96.88 185 LYS A O 1
ATOM 1462 N N . CYS A 1 186 ? 0.439 9.133 0.241 1.00 97.75 186 CYS A N 1
ATOM 1463 C CA . CYS A 1 186 ? 1.845 9.177 0.609 1.00 97.75 186 CYS A CA 1
ATOM 1464 C C . CYS A 1 186 ? 2.503 10.388 -0.045 1.00 97.75 186 CYS A C 1
ATOM 1466 O O . CYS A 1 186 ? 2.525 10.480 -1.270 1.00 97.75 186 CYS A O 1
ATOM 1468 N N . LEU A 1 187 ? 2.992 11.338 0.754 1.00 96.38 187 LEU A N 1
ATOM 1469 C CA . LEU A 1 187 ? 3.487 12.620 0.252 1.00 96.38 187 LEU A CA 1
ATOM 1470 C C . LEU A 1 187 ? 4.833 12.999 0.869 1.00 96.38 187 LEU A C 1
ATOM 1472 O O . LEU A 1 187 ? 5.045 12.865 2.069 1.00 96.38 187 LEU A O 1
ATOM 1476 N N . GLY A 1 188 ? 5.729 13.588 0.074 1.00 95.44 188 GLY A N 1
ATOM 1477 C CA . GLY A 1 188 ? 6.993 14.137 0.590 1.00 95.44 188 GLY A CA 1
ATOM 1478 C C . GLY A 1 188 ? 6.808 15.253 1.627 1.00 95.44 188 GLY A C 1
ATOM 1479 O O . GLY A 1 188 ? 7.624 15.399 2.530 1.00 95.44 188 GLY A O 1
ATOM 1480 N N . ALA A 1 189 ? 5.719 16.017 1.535 1.00 95.00 189 ALA A N 1
ATOM 1481 C CA . ALA A 1 189 ? 5.366 17.062 2.487 1.00 95.00 189 ALA A CA 1
ATOM 1482 C C . ALA A 1 189 ? 3.881 16.975 2.841 1.00 95.00 189 ALA A C 1
ATOM 1484 O O . ALA A 1 189 ? 3.066 16.558 2.020 1.00 95.00 189 ALA A O 1
ATOM 1485 N N . ASN A 1 190 ? 3.530 17.397 4.057 1.00 95.62 190 ASN A N 1
ATOM 1486 C CA . ASN A 1 190 ? 2.147 17.342 4.505 1.00 95.62 190 ASN A CA 1
ATOM 1487 C C . ASN A 1 190 ? 1.226 18.238 3.662 1.00 95.62 190 ASN A C 1
ATOM 1489 O O . ASN A 1 190 ? 1.536 19.411 3.444 1.00 95.62 190 ASN A O 1
ATOM 1493 N N . ASN A 1 191 ? 0.051 17.719 3.307 1.00 96.31 191 ASN A N 1
ATOM 1494 C CA . ASN A 1 191 ? -1.032 18.489 2.711 1.00 96.31 191 ASN A CA 1
ATOM 1495 C C . ASN A 1 191 ? -2.369 18.152 3.394 1.00 96.31 191 ASN A C 1
ATOM 1497 O O . ASN A 1 191 ? -2.929 17.075 3.198 1.00 96.31 191 ASN A O 1
ATOM 1501 N N . ASN A 1 192 ? -2.908 19.101 4.167 1.00 95.50 192 ASN A N 1
ATOM 1502 C CA . ASN A 1 192 ? -4.193 18.922 4.855 1.00 95.50 192 ASN A CA 1
ATOM 1503 C C . ASN A 1 192 ? -5.371 18.763 3.881 1.00 95.50 192 ASN A C 1
ATOM 1505 O O . ASN A 1 192 ? -6.339 18.091 4.221 1.00 95.50 192 ASN A O 1
ATOM 1509 N N . GLY A 1 193 ? -5.295 19.361 2.687 1.00 97.62 193 GLY A N 1
ATOM 1510 C CA . GLY A 1 193 ? -6.302 19.169 1.643 1.00 97.62 193 GLY A CA 1
ATOM 1511 C C . GLY A 1 193 ? -6.349 17.712 1.192 1.00 97.62 193 GLY A C 1
ATOM 1512 O O . GLY A 1 193 ? -7.419 17.124 1.133 1.00 97.62 193 GLY A O 1
ATOM 1513 N N . THR A 1 194 ? -5.188 17.082 1.020 1.00 96.31 194 THR A N 1
ATOM 1514 C CA . THR A 1 194 ? -5.102 15.665 0.650 1.00 96.31 194 THR A CA 1
ATOM 1515 C C . THR A 1 194 ? -5.618 14.729 1.751 1.00 96.31 194 THR A C 1
ATOM 1517 O O . THR A 1 194 ? -6.248 13.717 1.452 1.00 96.31 194 THR A O 1
ATOM 1520 N N . ILE A 1 195 ? -5.414 15.071 3.030 1.00 97.38 195 ILE A N 1
ATOM 1521 C CA . ILE A 1 195 ? -6.039 14.346 4.152 1.00 97.38 195 ILE A CA 1
ATOM 1522 C C . ILE A 1 195 ? -7.567 14.480 4.085 1.00 97.38 195 ILE A C 1
ATOM 1524 O O . ILE A 1 195 ? -8.281 13.491 4.260 1.00 97.38 195 ILE A O 1
ATOM 1528 N N . ALA A 1 196 ? -8.078 15.685 3.823 1.00 97.75 196 ALA A N 1
ATOM 1529 C CA . ALA A 1 196 ? -9.511 15.936 3.702 1.00 97.75 196 ALA A CA 1
ATOM 1530 C C . ALA A 1 196 ? -10.137 15.160 2.530 1.00 97.75 196 ALA A C 1
ATOM 1532 O O . ALA A 1 196 ? -11.166 14.515 2.722 1.00 97.75 196 ALA A O 1
ATOM 1533 N N . GLU A 1 197 ? -9.487 15.162 1.364 1.00 95.81 197 GLU A N 1
ATOM 1534 C CA . GLU A 1 197 ? -9.892 14.404 0.172 1.00 95.81 197 GLU A CA 1
ATOM 1535 C C . GLU A 1 197 ? -9.967 12.898 0.447 1.00 95.81 197 GLU A C 1
ATOM 1537 O O . GLU A 1 197 ? -10.907 12.239 0.009 1.00 95.81 197 GLU A O 1
ATOM 1542 N N . ALA A 1 198 ? -9.012 12.340 1.202 1.00 95.69 198 ALA A N 1
ATOM 1543 C CA . ALA A 1 198 ? -9.035 10.921 1.549 1.00 95.69 198 ALA A CA 1
ATOM 1544 C C . ALA A 1 198 ? -10.276 10.552 2.388 1.00 95.69 198 ALA A C 1
ATOM 1546 O O . ALA A 1 198 ? -10.967 9.573 2.108 1.00 95.69 198 ALA A O 1
ATOM 1547 N N . HIS A 1 199 ? -10.614 11.383 3.376 1.00 96.69 199 HIS A N 1
ATOM 1548 C CA . HIS A 1 199 ? -11.814 11.205 4.200 1.00 96.69 199 HIS A CA 1
ATOM 1549 C C . HIS A 1 199 ? -13.117 11.415 3.408 1.00 96.69 199 HIS A C 1
ATOM 1551 O O . HIS A 1 199 ? -14.112 10.722 3.641 1.00 96.69 199 HIS A O 1
ATOM 1557 N N . GLU A 1 200 ? -13.121 12.361 2.466 1.00 95.19 200 GLU A N 1
ATOM 1558 C CA . GLU A 1 200 ? -14.258 12.599 1.575 1.00 95.19 200 GLU A CA 1
ATOM 1559 C C . GLU A 1 200 ? -14.512 11.389 0.670 1.00 95.19 200 GLU A C 1
ATOM 1561 O O . GLU A 1 200 ? -15.640 10.906 0.593 1.00 95.19 200 GLU A O 1
ATOM 1566 N N . LYS A 1 201 ? -13.467 10.833 0.050 1.00 92.12 201 LYS A N 1
ATOM 1567 C CA . LYS A 1 201 ? -13.589 9.644 -0.804 1.00 92.12 201 LYS A CA 1
ATOM 1568 C C . LYS A 1 201 ? -14.146 8.433 -0.063 1.00 92.12 201 LYS A C 1
ATOM 1570 O O . LYS A 1 201 ? -15.071 7.790 -0.569 1.00 92.12 201 LYS A O 1
ATOM 1575 N N . LEU A 1 202 ? -13.659 8.175 1.156 1.00 93.19 202 LEU A N 1
ATOM 1576 C CA . LEU A 1 202 ? -14.184 7.108 2.018 1.00 93.19 202 LEU A CA 1
ATOM 1577 C C . LEU A 1 202 ? -15.671 7.277 2.328 1.00 93.19 202 LEU A C 1
ATOM 1579 O O . LEU A 1 202 ? -16.361 6.290 2.574 1.00 93.19 202 LEU A O 1
ATOM 1583 N N . SER A 1 203 ? -16.201 8.499 2.238 1.00 91.00 203 SER A N 1
ATOM 1584 C CA . SER A 1 203 ? -17.624 8.769 2.445 1.00 91.00 203 SER A CA 1
ATOM 1585 C C . SER A 1 203 ? -18.538 8.266 1.314 1.00 91.00 203 SER A C 1
ATOM 1587 O O . SER A 1 203 ? -19.734 8.563 1.289 1.00 91.00 203 SER A O 1
ATOM 1589 N N . THR A 1 204 ? -18.011 7.464 0.387 1.00 85.38 204 THR A N 1
ATOM 1590 C CA . THR A 1 204 ? -18.779 6.785 -0.662 1.00 85.38 204 THR A CA 1
ATOM 1591 C C . THR A 1 204 ? -19.353 5.447 -0.154 1.00 85.38 204 THR A C 1
ATOM 1593 O O . THR A 1 204 ? -18.638 4.671 0.482 1.00 85.38 204 THR A O 1
ATOM 1596 N N . PRO A 1 205 ? -20.635 5.109 -0.413 1.00 82.12 205 PRO A N 1
ATOM 1597 C CA . PRO A 1 205 ? -21.217 3.812 -0.034 1.00 82.12 205 PRO A CA 1
ATOM 1598 C C . PRO A 1 205 ? -20.561 2.602 -0.730 1.00 82.12 205 PRO A C 1
ATOM 1600 O O . PRO A 1 205 ? -20.252 2.676 -1.918 1.00 82.12 205 PRO A O 1
ATOM 1603 N N . LEU A 1 206 ? -20.465 1.456 -0.034 1.00 75.88 206 LEU A N 1
ATOM 1604 C CA . LEU A 1 206 ? -19.817 0.220 -0.528 1.00 75.88 206 LEU A CA 1
ATOM 1605 C C . LEU A 1 206 ? -20.357 -0.289 -1.861 1.00 75.88 206 LEU A C 1
ATOM 1607 O O . LEU A 1 206 ? -19.598 -0.800 -2.671 1.00 75.88 206 LEU A O 1
ATOM 1611 N N . LEU A 1 207 ? -21.657 -0.135 -2.124 1.00 72.19 207 LEU A N 1
ATOM 1612 C CA . LEU A 1 207 ? -22.263 -0.607 -3.374 1.00 72.19 207 LEU A CA 1
ATOM 1613 C C . LEU A 1 207 ? -21.620 0.023 -4.627 1.00 72.19 207 LEU A C 1
ATOM 1615 O O . LEU A 1 207 ? -21.744 -0.512 -5.723 1.00 72.19 207 LEU A O 1
ATOM 1619 N N . LYS A 1 208 ? -20.938 1.165 -4.476 1.00 68.19 208 LYS A N 1
ATOM 1620 C CA . LYS A 1 208 ? -20.255 1.878 -5.563 1.00 68.19 208 LYS A CA 1
ATOM 1621 C C . LYS A 1 208 ? -18.758 1.567 -5.659 1.00 68.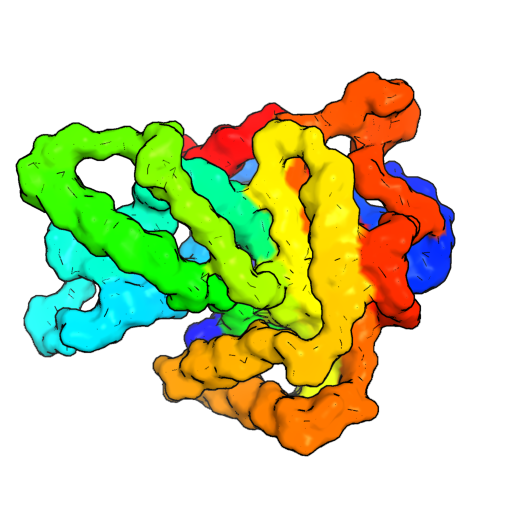19 208 LYS A C 1
ATOM 1623 O O . LYS A 1 208 ? -18.071 2.173 -6.474 1.00 68.19 208 LYS A O 1
ATOM 1628 N N . ASN A 1 209 ? -18.255 0.661 -4.832 1.00 79.12 209 ASN A N 1
ATOM 1629 C CA . ASN A 1 209 ? -16.838 0.371 -4.714 1.00 79.12 209 ASN A CA 1
ATOM 1630 C C . ASN A 1 209 ? -16.371 -0.568 -5.839 1.00 79.12 209 ASN A C 1
ATOM 1632 O O . ASN A 1 209 ? -16.822 -1.712 -5.940 1.00 79.12 209 ASN A O 1
ATOM 1636 N N . SER A 1 210 ? -15.468 -0.087 -6.698 1.00 84.69 210 SER A N 1
ATOM 1637 C CA . SER A 1 210 ? -14.951 -0.870 -7.826 1.00 84.69 210 SER A CA 1
ATOM 1638 C C . SER A 1 210 ? -13.977 -1.974 -7.403 1.00 84.69 210 SER A C 1
ATOM 1640 O O . SER A 1 210 ? -13.831 -2.957 -8.138 1.00 84.69 210 SER A O 1
ATOM 1642 N N . GLY A 1 211 ? -13.380 -1.859 -6.211 1.00 91.12 211 GLY A N 1
ATOM 1643 C CA . GLY A 1 211 ? -12.353 -2.757 -5.695 1.00 91.12 211 GLY A CA 1
ATOM 1644 C C . GLY A 1 211 ? -12.821 -4.208 -5.567 1.00 91.12 211 GLY A C 1
ATOM 1645 O O . GLY A 1 211 ? -12.051 -5.124 -5.837 1.00 91.12 211 GLY A O 1
ATOM 1646 N N . PHE A 1 212 ? -14.101 -4.457 -5.267 1.00 92.06 212 PHE A N 1
ATOM 1647 C CA . PHE A 1 212 ? -14.651 -5.821 -5.224 1.00 92.06 212 PHE A CA 1
ATOM 1648 C C . PHE A 1 212 ? -14.580 -6.518 -6.583 1.00 92.06 212 PHE A C 1
ATOM 1650 O O . PHE A 1 212 ? -14.082 -7.639 -6.694 1.00 92.06 212 PHE A O 1
ATOM 1657 N N . ARG A 1 213 ? -15.053 -5.843 -7.637 1.00 92.81 213 ARG A N 1
ATOM 1658 C CA . ARG A 1 213 ? -15.005 -6.364 -9.009 1.00 92.81 213 ARG A CA 1
ATOM 1659 C C . ARG A 1 213 ? -13.560 -6.575 -9.453 1.00 92.81 213 ARG A C 1
ATOM 1661 O O . ARG A 1 213 ? -13.248 -7.571 -10.097 1.00 92.81 213 ARG A O 1
ATOM 1668 N N . GLU A 1 214 ? -12.692 -5.631 -9.115 1.00 95.25 214 GLU A N 1
ATOM 1669 C CA . GLU A 1 214 ? -11.263 -5.672 -9.416 1.00 95.25 214 GLU A CA 1
ATOM 1670 C C . GLU A 1 214 ? -10.568 -6.866 -8.741 1.00 95.25 214 GLU A C 1
ATOM 1672 O O . GLU A 1 214 ? -9.867 -7.618 -9.419 1.00 95.25 214 GLU A O 1
ATOM 1677 N N . LEU A 1 215 ? -10.844 -7.128 -7.460 1.00 96.19 215 LEU A N 1
ATOM 1678 C CA . LEU A 1 215 ? -10.353 -8.314 -6.754 1.00 96.19 215 LEU A CA 1
ATOM 1679 C C . LEU A 1 215 ? -10.891 -9.618 -7.345 1.00 96.19 215 LEU A C 1
ATOM 1681 O O . LEU A 1 215 ? -10.120 -10.553 -7.544 1.00 96.19 215 LEU A O 1
ATOM 1685 N N . ILE A 1 216 ? -12.189 -9.692 -7.660 1.00 95.81 216 ILE A N 1
ATOM 1686 C CA . ILE A 1 216 ? -12.781 -10.871 -8.312 1.00 95.81 216 ILE A CA 1
ATOM 1687 C C . ILE A 1 216 ? -12.059 -11.160 -9.634 1.00 95.81 216 ILE A C 1
ATOM 1689 O O . ILE A 1 216 ? -11.701 -12.308 -9.892 1.00 95.81 216 ILE A O 1
ATOM 1693 N N . ASN A 1 217 ? -11.791 -10.122 -10.434 1.00 95.44 217 ASN A N 1
ATOM 1694 C CA . ASN A 1 217 ? -11.062 -10.246 -11.696 1.00 95.44 217 ASN A CA 1
ATOM 1695 C C . ASN A 1 217 ? -9.617 -10.717 -11.495 1.00 95.44 217 ASN A C 1
ATOM 1697 O O . ASN A 1 217 ? -9.149 -11.537 -12.277 1.00 95.44 217 ASN A O 1
ATOM 1701 N N . ILE A 1 218 ? -8.915 -10.224 -10.468 1.00 96.38 218 ILE A N 1
ATOM 1702 C CA . ILE A 1 218 ? -7.575 -10.715 -10.116 1.00 96.38 218 ILE A CA 1
ATOM 1703 C C . ILE A 1 218 ? -7.645 -12.203 -9.780 1.00 96.38 218 ILE A C 1
ATOM 1705 O O . ILE A 1 218 ? -6.915 -13.004 -10.355 1.00 96.38 218 ILE A O 1
ATOM 1709 N N . LEU A 1 219 ? -8.530 -12.588 -8.860 1.00 96.62 219 LEU A N 1
ATOM 1710 C CA . LEU A 1 219 ? -8.600 -13.948 -8.327 1.00 96.62 219 LEU A CA 1
ATOM 1711 C C . LEU A 1 219 ? -9.013 -14.978 -9.386 1.00 96.62 219 LEU A C 1
ATOM 1713 O O . LEU A 1 219 ? -8.534 -16.107 -9.342 1.00 96.62 219 LEU A O 1
ATOM 1717 N N . ASP A 1 220 ? -9.822 -14.583 -10.370 1.00 96.12 220 ASP A N 1
ATOM 1718 C CA . ASP A 1 220 ? -10.195 -15.408 -11.529 1.00 96.12 220 ASP A CA 1
ATOM 1719 C C . ASP A 1 220 ? -8.987 -15.847 -12.380 1.00 96.12 220 ASP A C 1
ATOM 1721 O O . ASP A 1 220 ? -9.039 -16.874 -13.050 1.00 96.12 220 ASP A O 1
ATOM 1725 N N . LYS A 1 221 ? -7.863 -15.115 -12.322 1.00 94.50 221 LYS A N 1
ATOM 1726 C CA . LYS A 1 221 ? -6.628 -15.419 -13.072 1.00 94.50 221 LYS A CA 1
ATOM 1727 C C . LYS A 1 221 ? -5.726 -16.464 -12.412 1.00 94.50 221 LYS A C 1
ATOM 1729 O O . LYS A 1 221 ? -4.617 -16.712 -12.904 1.00 94.50 221 LYS A O 1
ATOM 1734 N N . TYR A 1 222 ? -6.141 -17.035 -11.282 1.00 94.31 222 TYR A N 1
ATOM 1735 C CA . TYR A 1 222 ? -5.326 -17.968 -10.512 1.00 94.31 222 TYR A CA 1
ATOM 1736 C C . TYR A 1 222 ? -6.083 -19.253 -10.207 1.00 94.31 222 TYR A C 1
ATOM 1738 O O . TYR A 1 222 ? -7.082 -19.251 -9.494 1.00 94.31 222 TYR A O 1
ATOM 1746 N N . ASP A 1 223 ? -5.536 -20.367 -10.688 1.00 92.50 223 ASP A N 1
ATOM 1747 C CA . ASP A 1 223 ? -6.079 -21.703 -10.458 1.00 92.50 223 ASP A CA 1
ATOM 1748 C C . ASP A 1 223 ? -5.503 -22.322 -9.176 1.00 92.50 223 ASP A C 1
ATOM 1750 O O . ASP A 1 223 ? -4.778 -23.314 -9.183 1.00 92.50 223 ASP A O 1
ATOM 1754 N N . THR A 1 224 ? -5.742 -21.658 -8.045 1.00 94.88 224 THR A N 1
ATOM 1755 C CA . THR A 1 224 ? -5.409 -22.197 -6.723 1.00 94.88 224 THR A CA 1
ATOM 1756 C C . THR A 1 224 ? -6.675 -22.308 -5.889 1.00 94.88 224 THR A C 1
ATOM 1758 O O . THR A 1 224 ? -7.551 -21.447 -5.967 1.00 94.88 224 THR A O 1
ATOM 1761 N N . GLY A 1 225 ? -6.769 -23.338 -5.041 1.00 94.56 225 GLY A N 1
ATOM 1762 C CA . GLY A 1 225 ? -7.943 -23.520 -4.174 1.00 94.56 225 GLY A CA 1
ATOM 1763 C C . GLY A 1 225 ? -8.204 -22.313 -3.267 1.00 94.56 225 GLY A C 1
ATOM 1764 O O . GLY A 1 225 ? -9.346 -21.949 -3.009 1.00 94.56 225 GLY A O 1
ATOM 1765 N N . GLU A 1 226 ? -7.143 -21.625 -2.850 1.00 94.19 226 GLU A N 1
ATOM 1766 C CA . GLU A 1 226 ? -7.238 -20.396 -2.064 1.00 94.19 226 GLU A CA 1
ATOM 1767 C C . GLU A 1 226 ? -7.834 -19.233 -2.877 1.00 94.19 226 GLU A C 1
ATOM 1769 O O . GLU A 1 226 ? -8.726 -18.541 -2.389 1.00 94.19 226 GLU A O 1
ATOM 1774 N N . ALA A 1 227 ? -7.407 -19.042 -4.135 1.00 96.25 227 ALA A N 1
ATOM 1775 C CA . ALA A 1 227 ? -7.966 -18.016 -5.019 1.00 96.25 227 ALA A CA 1
ATOM 1776 C C . ALA A 1 227 ? -9.441 -18.289 -5.332 1.00 96.25 227 ALA A C 1
ATOM 1778 O O . ALA A 1 227 ? -10.263 -17.374 -5.286 1.00 96.25 227 ALA A O 1
ATOM 1779 N N . GLN A 1 228 ? -9.790 -19.556 -5.562 1.00 96.12 228 GLN A N 1
ATOM 1780 C CA . GLN A 1 228 ? -11.169 -19.992 -5.756 1.00 96.12 228 GLN A CA 1
ATOM 1781 C C . GLN A 1 228 ? -12.029 -19.742 -4.504 1.00 96.12 228 GLN A C 1
ATOM 1783 O O . GLN A 1 228 ? -13.140 -19.226 -4.645 1.00 96.12 228 GLN A O 1
ATOM 1788 N N . LYS A 1 229 ? -11.513 -20.021 -3.291 1.00 95.88 229 LYS A N 1
ATOM 1789 C CA . LYS A 1 229 ? -12.195 -19.724 -2.014 1.00 95.88 229 LYS A CA 1
ATOM 1790 C C . LYS A 1 229 ? -12.496 -18.230 -1.884 1.00 95.88 229 LYS A C 1
ATOM 1792 O O . LYS A 1 229 ? -13.650 -17.853 -1.698 1.00 95.88 229 LYS A O 1
ATOM 1797 N N . TRP A 1 230 ? -11.488 -17.374 -2.051 1.00 96.88 230 TRP A N 1
ATOM 1798 C CA . TRP A 1 230 ? -11.666 -15.920 -1.976 1.00 96.88 230 TRP A CA 1
ATOM 1799 C C . TRP A 1 230 ? -12.626 -15.385 -3.037 1.00 96.88 230 TRP A C 1
ATOM 1801 O O . TRP A 1 230 ? -13.485 -14.556 -2.740 1.00 96.88 230 TRP A O 1
ATOM 1811 N N . ARG A 1 231 ? -12.519 -15.877 -4.275 1.00 96.69 231 ARG A N 1
ATOM 1812 C CA . ARG A 1 231 ? -13.413 -15.484 -5.367 1.00 96.69 231 ARG A CA 1
ATOM 1813 C C . ARG A 1 231 ? -14.859 -15.864 -5.066 1.00 96.69 231 ARG A C 1
ATOM 1815 O O . ARG A 1 231 ? -15.751 -15.056 -5.307 1.00 96.69 231 ARG A O 1
ATOM 1822 N N . ALA A 1 232 ? -15.099 -17.068 -4.548 1.00 96.56 232 ALA A N 1
ATOM 1823 C CA . ALA A 1 232 ? -16.433 -17.511 -4.156 1.00 96.56 232 ALA A CA 1
ATOM 1824 C C . ALA A 1 232 ? -17.017 -16.619 -3.049 1.00 96.56 232 ALA A C 1
ATOM 1826 O O . ALA A 1 232 ? -18.141 -16.143 -3.195 1.00 96.56 232 ALA A O 1
ATOM 1827 N N . ALA A 1 233 ? -16.229 -16.323 -2.012 1.00 96.50 233 ALA A N 1
ATOM 1828 C CA . ALA A 1 233 ? -16.634 -15.457 -0.908 1.00 96.50 233 ALA A CA 1
ATOM 1829 C C . ALA A 1 233 ? -16.992 -14.033 -1.379 1.00 96.50 233 ALA A C 1
ATOM 1831 O O . ALA A 1 233 ? -18.044 -13.499 -1.028 1.00 96.50 233 ALA A O 1
ATOM 1832 N N . LEU A 1 234 ? -16.161 -13.433 -2.239 1.00 95.75 234 LEU A N 1
ATOM 1833 C CA . LEU A 1 234 ? -16.409 -12.099 -2.798 1.00 95.75 234 LEU A CA 1
ATOM 1834 C C . LEU A 1 234 ? -17.617 -12.068 -3.742 1.00 95.75 234 LEU A C 1
ATOM 1836 O O . LEU A 1 234 ? -18.369 -11.096 -3.739 1.00 95.75 234 LEU A O 1
ATOM 1840 N N . LEU A 1 235 ? -17.827 -13.117 -4.543 1.00 95.31 235 LEU A N 1
ATOM 1841 C CA . LEU A 1 235 ? -19.011 -13.229 -5.399 1.00 95.31 235 LEU A CA 1
ATOM 1842 C C . LEU A 1 235 ? -20.293 -13.340 -4.578 1.00 95.31 235 LEU A C 1
ATOM 1844 O O . LEU A 1 235 ? -21.301 -12.746 -4.957 1.00 95.31 235 LEU A O 1
ATOM 1848 N N . GLU A 1 236 ? -20.266 -14.088 -3.477 1.00 94.69 236 GLU A N 1
ATOM 1849 C CA . GLU A 1 236 ? -21.419 -14.202 -2.589 1.00 94.69 236 GLU A CA 1
ATOM 1850 C C . GLU A 1 236 ? -21.728 -12.870 -1.907 1.00 94.69 236 GLU A C 1
ATOM 1852 O O . GLU A 1 236 ? -22.862 -12.395 -1.951 1.00 94.69 236 GLU A O 1
ATOM 1857 N N . LEU A 1 237 ? -20.696 -12.203 -1.391 1.00 93.12 237 LEU A N 1
ATOM 1858 C CA . LEU A 1 237 ? -20.816 -10.866 -0.825 1.00 93.12 237 LEU A CA 1
ATOM 1859 C C . LEU A 1 237 ? -21.388 -9.847 -1.830 1.00 93.12 237 LEU A C 1
ATOM 1861 O O . LEU A 1 237 ? -22.253 -9.036 -1.491 1.00 93.12 237 LEU A O 1
ATOM 1865 N N . TRP A 1 238 ? -20.935 -9.902 -3.084 1.00 91.12 238 TRP A N 1
ATOM 1866 C CA . TRP A 1 238 ? -21.455 -9.050 -4.151 1.00 91.12 238 TRP A CA 1
ATOM 1867 C C . TRP A 1 238 ? -22.936 -9.333 -4.441 1.00 91.12 238 TRP A C 1
ATOM 1869 O O . TRP A 1 238 ? -23.736 -8.406 -4.572 1.00 91.12 238 TRP A O 1
ATOM 1879 N N . ARG A 1 239 ? -23.329 -10.613 -4.512 1.00 91.00 239 ARG A N 1
ATOM 1880 C CA . ARG A 1 239 ? -24.722 -11.032 -4.757 1.00 91.00 239 ARG A CA 1
ATOM 1881 C C . ARG A 1 239 ? -25.661 -10.659 -3.616 1.00 91.00 239 ARG A C 1
ATOM 1883 O O . ARG A 1 239 ? -26.809 -10.317 -3.887 1.00 91.00 239 ARG A O 1
ATOM 1890 N N . SER A 1 240 ? -25.184 -10.686 -2.371 1.00 89.94 240 SER A N 1
ATOM 1891 C CA . SER A 1 240 ? -25.967 -10.274 -1.200 1.00 89.94 240 SER A CA 1
ATOM 1892 C C . SER A 1 240 ? -26.147 -8.754 -1.097 1.00 89.94 240 SER A C 1
ATOM 1894 O O . SER A 1 240 ? -26.837 -8.269 -0.199 1.00 89.94 240 SER A O 1
ATOM 1896 N N . GLY A 1 241 ? -25.524 -7.980 -1.994 1.00 86.62 241 GLY A N 1
ATOM 1897 C CA . GLY A 1 241 ? -25.575 -6.522 -1.978 1.00 86.62 241 GLY A CA 1
ATOM 1898 C C . GLY A 1 241 ? -24.865 -5.908 -0.771 1.00 86.62 241 GLY A C 1
ATOM 1899 O O . GLY A 1 241 ? -25.205 -4.792 -0.379 1.00 86.62 241 GLY A O 1
ATOM 1900 N N . HIS A 1 242 ? -23.901 -6.622 -0.175 1.00 87.75 242 HIS A N 1
ATOM 1901 C CA . HIS A 1 242 ? -23.180 -6.220 1.040 1.00 87.75 242 HIS A CA 1
ATOM 1902 C C . HIS A 1 242 ? -24.064 -6.065 2.292 1.00 87.75 242 HIS A C 1
ATOM 1904 O O . HIS A 1 242 ? -23.666 -5.406 3.249 1.00 87.75 242 HIS A O 1
ATOM 1910 N N . MET A 1 243 ? -25.267 -6.648 2.313 1.00 83.06 243 MET A N 1
ATOM 1911 C CA . MET A 1 243 ? -26.219 -6.447 3.416 1.00 83.06 243 MET A CA 1
ATOM 1912 C C . MET A 1 243 ? -25.827 -7.155 4.719 1.00 83.06 243 MET A C 1
ATOM 1914 O O . MET A 1 243 ? -26.337 -6.805 5.781 1.00 83.06 243 MET A O 1
ATOM 1918 N N . THR A 1 244 ? -24.961 -8.163 4.641 1.00 82.31 244 THR A N 1
ATOM 1919 C CA . THR A 1 244 ? -24.629 -9.058 5.759 1.00 82.31 244 THR A CA 1
ATOM 1920 C C . THR A 1 244 ? -23.287 -8.750 6.415 1.00 82.31 244 THR A C 1
ATOM 1922 O O . THR A 1 244 ? -22.899 -9.469 7.329 1.00 82.31 244 THR A O 1
ATOM 1925 N N . VAL A 1 245 ? -22.574 -7.715 5.958 1.00 93.19 245 VAL A N 1
ATOM 1926 C CA . VAL A 1 245 ? -21.221 -7.396 6.435 1.00 93.19 245 VAL A CA 1
ATOM 1927 C C . VAL A 1 245 ? -21.178 -6.115 7.244 1.00 93.19 245 VAL A C 1
ATOM 1929 O O . VAL A 1 245 ? -21.853 -5.131 6.933 1.00 93.19 245 VAL A O 1
ATOM 1932 N N . SER A 1 246 ? -20.310 -6.102 8.248 1.00 95.06 246 SER A N 1
ATOM 1933 C CA . SER A 1 246 ? -19.909 -4.860 8.897 1.00 95.06 246 SER A CA 1
ATOM 1934 C C . SER A 1 246 ? -18.909 -4.125 8.013 1.00 95.06 246 SER A C 1
ATOM 1936 O O . SER A 1 246 ? -18.006 -4.724 7.426 1.00 95.06 246 SER A O 1
ATOM 1938 N N . ARG A 1 24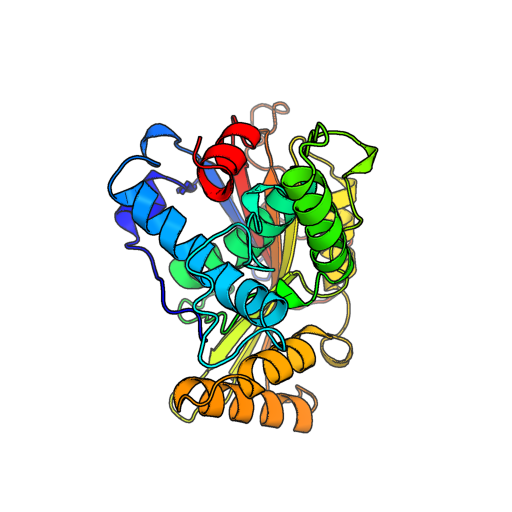7 ? -19.042 -2.803 7.937 1.00 94.56 247 ARG A N 1
ATOM 1939 C CA . ARG A 1 247 ? -18.079 -1.948 7.248 1.00 94.56 247 ARG A CA 1
ATOM 1940 C C . ARG A 1 247 ? -17.219 -1.203 8.255 1.00 94.56 247 ARG A C 1
ATOM 1942 O O . ARG A 1 247 ? -17.737 -0.654 9.223 1.00 94.56 247 ARG A O 1
ATOM 1949 N N . TYR A 1 248 ? -15.939 -1.124 7.936 1.00 96.94 248 TYR A N 1
ATOM 1950 C CA . TYR A 1 248 ? -14.941 -0.271 8.549 1.00 96.94 248 TYR A CA 1
ATOM 1951 C C . TYR A 1 248 ? -14.291 0.576 7.454 1.00 96.94 248 TYR A C 1
ATOM 1953 O O . TYR A 1 248 ? -14.206 0.152 6.299 1.00 96.94 248 TYR A O 1
ATOM 1961 N N . ASP A 1 249 ? -13.805 1.755 7.819 1.00 97.19 249 ASP A N 1
ATOM 1962 C CA . ASP A 1 249 ? -13.075 2.634 6.909 1.00 97.19 249 ASP A CA 1
ATOM 1963 C C . ASP A 1 249 ? -11.697 2.966 7.487 1.00 97.19 249 ASP A C 1
ATOM 1965 O O . ASP A 1 249 ? -11.499 2.998 8.705 1.00 97.19 249 ASP A O 1
ATOM 1969 N N . CYS A 1 250 ? -10.725 3.211 6.614 1.00 97.75 250 CYS A N 1
ATOM 1970 C CA . CYS A 1 250 ? -9.348 3.458 6.998 1.00 97.75 250 CYS A CA 1
ATOM 1971 C C . CYS A 1 250 ? -8.696 4.529 6.126 1.00 97.75 250 CYS A C 1
ATOM 1973 O O . CYS A 1 250 ? -8.667 4.406 4.904 1.00 97.75 250 CYS A O 1
ATOM 1975 N N . VAL A 1 251 ? -8.087 5.530 6.761 1.00 97.94 251 VAL A N 1
ATOM 1976 C CA . VAL A 1 251 ? -7.182 6.477 6.098 1.00 97.94 251 VAL A CA 1
ATOM 1977 C C . VAL A 1 251 ? -5.746 6.101 6.430 1.00 97.94 251 VAL A C 1
ATOM 1979 O O . VAL A 1 251 ? -5.348 6.145 7.591 1.00 97.94 251 VAL A O 1
ATOM 1982 N N . SER A 1 252 ? -4.960 5.764 5.409 1.00 98.25 252 SER A N 1
ATOM 1983 C CA . SER A 1 252 ? -3.516 5.537 5.511 1.00 98.25 252 SER A CA 1
ATOM 1984 C C . SER A 1 252 ? -2.755 6.759 5.000 1.00 98.25 252 SER A C 1
ATOM 1986 O O . SER A 1 252 ? -2.871 7.128 3.835 1.00 98.25 252 SER A O 1
ATOM 1988 N N . TYR A 1 253 ? -1.977 7.414 5.855 1.00 98.50 253 TYR A N 1
ATOM 1989 C CA . TYR A 1 253 ? -1.250 8.638 5.534 1.00 98.50 253 TYR A CA 1
ATOM 1990 C C . TYR A 1 253 ? 0.248 8.485 5.797 1.00 98.50 253 TYR A C 1
ATOM 1992 O O . TYR A 1 253 ? 0.717 8.589 6.929 1.00 98.50 253 TYR A O 1
ATOM 2000 N N . GLY A 1 254 ? 1.019 8.254 4.739 1.00 98.38 254 GLY A N 1
ATOM 2001 C CA . GLY A 1 254 ? 2.475 8.334 4.763 1.00 98.38 254 GLY A CA 1
ATOM 2002 C C . GLY A 1 254 ? 2.958 9.749 4.455 1.00 98.38 254 GLY A C 1
ATOM 2003 O O . GLY A 1 254 ? 2.498 10.385 3.508 1.00 98.38 254 GLY A O 1
ATOM 2004 N N . VAL A 1 255 ? 3.914 10.262 5.222 1.00 98.06 255 VAL A N 1
ATOM 2005 C CA . VAL A 1 255 ? 4.414 11.620 5.009 1.00 98.06 255 VAL A CA 1
ATOM 2006 C C . VAL A 1 255 ? 5.902 11.756 5.306 1.00 98.06 255 VAL A C 1
ATOM 2008 O O . VAL A 1 255 ? 6.408 11.259 6.309 1.00 98.06 255 VAL A O 1
ATOM 2011 N N . GLY A 1 256 ? 6.602 12.484 4.436 1.00 97.19 256 GLY A N 1
ATOM 2012 C CA . GLY A 1 256 ? 8.030 12.804 4.539 1.00 97.19 256 GLY A CA 1
ATOM 2013 C C . GLY A 1 256 ? 8.379 13.870 5.587 1.00 97.19 256 GLY A C 1
ATOM 2014 O O . GLY A 1 256 ? 9.394 14.554 5.468 1.00 97.19 256 GLY A O 1
ATOM 2015 N N . ALA A 1 257 ? 7.500 14.110 6.563 1.00 91.44 257 ALA A N 1
ATOM 2016 C CA . ALA A 1 257 ? 7.645 15.198 7.518 1.00 91.44 257 ALA A CA 1
ATOM 2017 C C . ALA A 1 257 ? 6.903 14.925 8.827 1.00 91.44 257 ALA A C 1
ATOM 2019 O O . ALA A 1 257 ? 5.813 14.362 8.840 1.00 91.44 257 ALA A O 1
ATOM 2020 N N . GLN A 1 258 ? 7.450 15.442 9.925 1.00 93.94 258 GLN A N 1
ATOM 2021 C CA . GLN A 1 258 ? 6.786 15.478 11.229 1.00 93.94 258 GLN A CA 1
ATOM 2022 C C . GLN A 1 258 ? 6.183 16.869 11.482 1.00 93.94 258 GLN A C 1
ATOM 2024 O O . GLN A 1 258 ? 6.748 17.872 11.011 1.00 93.94 258 GLN A O 1
ATOM 2029 N N . PRO A 1 259 ? 5.073 16.983 12.235 1.00 93.62 259 PRO A N 1
ATOM 2030 C CA . PRO A 1 259 ? 4.556 18.281 12.637 1.00 93.62 259 PRO A CA 1
ATOM 2031 C C . PRO A 1 259 ? 5.598 19.048 13.459 1.00 93.62 259 PRO A C 1
ATOM 2033 O O . PRO A 1 259 ? 6.111 18.568 14.461 1.00 93.62 259 PRO A O 1
ATOM 2036 N N . LYS A 1 260 ? 5.925 20.275 13.038 1.00 89.06 260 LYS A N 1
ATOM 2037 C CA . LYS A 1 260 ? 6.911 21.115 13.746 1.00 89.06 260 LYS A CA 1
ATOM 2038 C C . LYS A 1 260 ? 6.276 22.024 14.798 1.00 89.06 260 LYS A C 1
ATOM 2040 O O . LYS A 1 260 ? 6.972 22.508 15.693 1.00 89.06 260 LYS A O 1
ATOM 2045 N N . ARG A 1 261 ? 4.987 22.355 14.640 1.00 83.69 261 ARG A N 1
ATOM 2046 C CA . ARG A 1 261 ? 4.259 23.303 15.496 1.00 83.69 261 ARG A CA 1
ATOM 2047 C C . ARG A 1 261 ? 2.770 22.929 15.638 1.00 83.69 261 ARG A C 1
ATOM 2049 O O . ARG A 1 261 ? 2.158 22.568 14.632 1.00 83.69 261 ARG A O 1
ATOM 2056 N N . PRO A 1 262 ? 2.178 23.101 16.838 1.00 88.56 262 PRO A N 1
ATOM 2057 C CA . PRO A 1 262 ? 2.872 23.346 18.111 1.00 88.56 262 PRO A CA 1
ATOM 2058 C C . PRO A 1 262 ? 3.808 22.176 18.461 1.00 88.56 262 PRO A C 1
ATOM 2060 O O . PRO A 1 262 ? 3.641 21.088 17.925 1.00 88.56 262 PRO A O 1
ATOM 2063 N N . LYS A 1 263 ? 4.811 22.389 19.329 1.00 88.00 263 LYS A N 1
ATOM 2064 C CA . LYS A 1 263 ? 5.787 21.335 19.694 1.00 88.00 263 LYS A CA 1
ATOM 2065 C C . LYS A 1 263 ? 5.139 20.085 20.306 1.00 88.00 263 LYS A C 1
ATOM 2067 O O . LYS A 1 263 ? 5.762 19.041 20.327 1.00 88.00 263 LYS A O 1
ATOM 2072 N N . THR A 1 264 ? 3.922 20.222 20.823 1.00 89.44 264 THR A N 1
ATOM 2073 C CA . THR A 1 264 ? 3.117 19.146 21.411 1.00 89.44 264 THR A CA 1
ATOM 2074 C C . THR A 1 264 ? 2.347 18.327 20.376 1.00 89.44 264 THR A C 1
ATOM 2076 O O . THR A 1 264 ? 1.681 17.362 20.736 1.00 89.44 264 THR A O 1
ATOM 2079 N N . ARG A 1 265 ? 2.352 18.737 19.102 1.00 93.69 265 ARG A N 1
ATOM 2080 C CA . ARG A 1 265 ? 1.642 18.030 18.041 1.00 93.69 265 ARG A CA 1
ATOM 2081 C C . ARG A 1 265 ? 2.520 16.900 17.522 1.00 93.69 265 ARG A C 1
ATOM 2083 O O . ARG A 1 265 ? 3.486 17.154 16.815 1.00 93.69 265 ARG A O 1
ATOM 2090 N N . GLU A 1 266 ? 2.130 15.670 17.827 1.00 95.94 266 GLU A N 1
ATOM 2091 C CA . GLU A 1 266 ? 2.829 14.473 17.347 1.00 95.94 266 GLU A CA 1
ATOM 2092 C C . GLU A 1 266 ? 2.366 14.033 15.951 1.00 95.94 266 GLU A C 1
ATOM 2094 O O . GLU A 1 266 ? 3.168 13.488 15.200 1.00 95.94 266 GLU A O 1
ATOM 2099 N N . SER A 1 267 ? 1.103 14.298 15.593 1.00 96.88 267 SER A N 1
ATOM 2100 C CA . SER A 1 267 ? 0.413 13.749 14.414 1.00 96.88 267 SER A CA 1
ATOM 2101 C C . SER A 1 267 ? -0.157 14.831 13.484 1.00 96.88 267 SER A C 1
ATOM 2103 O O . SER A 1 267 ? -0.553 15.914 13.940 1.00 96.88 267 SER A O 1
ATOM 2105 N N . TRP A 1 268 ? -0.222 14.560 12.179 1.00 97.00 268 TRP A N 1
ATOM 2106 C CA . TRP A 1 268 ? -0.916 15.407 11.206 1.00 97.00 268 TRP A CA 1
ATOM 2107 C C . TRP A 1 268 ? -2.427 15.199 11.242 1.00 97.00 268 TRP A C 1
ATOM 2109 O O . TRP A 1 268 ? -3.156 16.192 11.185 1.00 97.00 268 TRP A O 1
ATOM 2119 N N . MET A 1 269 ? -2.894 13.966 11.419 1.00 96.38 269 MET A N 1
ATOM 2120 C CA . MET A 1 269 ? -4.302 13.684 11.708 1.00 96.38 269 MET A CA 1
ATOM 2121 C C . MET A 1 269 ? -4.622 13.945 13.187 1.00 96.38 269 MET A C 1
ATOM 2123 O O . MET A 1 269 ? -3.766 13.771 14.059 1.00 96.38 269 MET A O 1
ATOM 2127 N N . ASP A 1 270 ? -5.842 14.403 13.477 1.00 95.31 270 ASP A N 1
ATOM 2128 C CA . ASP A 1 270 ? -6.301 14.639 14.852 1.00 95.31 270 ASP A CA 1
ATOM 2129 C C . ASP A 1 270 ? -6.512 13.283 15.550 1.00 95.31 270 ASP A C 1
ATOM 2131 O O . ASP A 1 270 ? -7.263 12.470 15.021 1.00 95.31 270 ASP A O 1
ATOM 2135 N N . PRO A 1 271 ? -5.863 12.988 16.691 1.00 95.38 271 PRO A N 1
ATOM 2136 C CA . PRO A 1 271 ? -6.028 11.706 17.379 1.00 95.38 271 PRO A CA 1
ATOM 2137 C C . PRO A 1 271 ? -7.356 11.565 18.132 1.00 95.38 271 PRO A C 1
ATOM 2139 O O . PRO A 1 271 ? -7.719 10.456 18.512 1.00 95.38 271 PRO A O 1
ATOM 2142 N N . LEU A 1 272 ? -8.077 12.663 18.377 1.00 95.19 272 LEU A N 1
ATOM 2143 C CA . LEU A 1 272 ? -9.257 12.659 19.242 1.00 95.19 272 LEU A CA 1
ATOM 2144 C C . LEU A 1 272 ? -10.579 12.578 18.481 1.00 95.19 272 LEU A C 1
ATOM 2146 O O . LEU A 1 272 ? -11.587 12.186 19.069 1.00 95.19 272 LEU A O 1
ATOM 2150 N N . LYS A 1 273 ? -10.593 12.970 17.204 1.00 94.75 273 LYS A N 1
ATOM 2151 C CA . LYS A 1 273 ? -11.802 13.035 16.377 1.00 94.75 273 LYS A CA 1
ATOM 2152 C C . LYS A 1 273 ? -11.502 12.771 14.906 1.00 94.75 273 LYS A C 1
ATOM 2154 O O . LYS A 1 273 ? -10.448 13.156 14.402 1.00 94.75 273 LYS A O 1
ATOM 2159 N N . SER A 1 274 ? -12.476 12.192 14.212 1.00 94.31 274 SER A N 1
ATOM 2160 C CA . SER A 1 274 ? -12.436 12.037 12.761 1.00 94.31 274 SER A CA 1
ATOM 2161 C C . SER A 1 274 ? -12.447 13.395 12.045 1.00 94.31 274 SER A C 1
ATOM 2163 O O . SER A 1 274 ? -12.917 14.414 12.568 1.00 94.31 274 SER A O 1
ATOM 2165 N N . HIS A 1 275 ? -11.902 13.424 10.828 1.00 96.12 275 HIS A N 1
ATOM 2166 C CA . HIS A 1 275 ? -11.934 14.623 9.997 1.00 96.12 275 HIS A CA 1
ATOM 2167 C C . HIS A 1 275 ? -13.376 14.969 9.600 1.00 96.12 275 HIS A C 1
ATOM 2169 O O . HIS A 1 275 ? -14.152 14.087 9.245 1.00 96.12 275 HIS A O 1
ATOM 2175 N N . SER A 1 276 ? -13.725 16.258 9.557 1.00 95.88 276 SER A N 1
ATOM 2176 C CA . SER A 1 276 ? -15.091 16.709 9.236 1.00 95.88 276 SER A CA 1
ATOM 2177 C C . SER A 1 276 ? -15.561 16.364 7.818 1.00 95.88 276 SER A C 1
ATOM 2179 O O . SER A 1 276 ? -16.753 16.428 7.541 1.00 95.88 276 SER A O 1
ATOM 2181 N N . SER A 1 277 ? -14.633 16.031 6.917 1.00 97.00 277 SER A N 1
ATOM 2182 C CA . SER A 1 277 ? -14.950 15.553 5.561 1.00 97.00 277 SER A CA 1
ATOM 2183 C C . SER A 1 277 ? -15.422 14.099 5.530 1.00 97.00 277 SER A C 1
ATOM 2185 O O . SER A 1 277 ? -15.984 13.677 4.526 1.00 97.00 277 SER A O 1
ATOM 2187 N N . TYR A 1 278 ? -15.203 13.329 6.601 1.00 96.25 278 TYR A N 1
ATOM 2188 C CA . TYR A 1 278 ? -15.774 11.995 6.725 1.00 96.25 278 TYR A CA 1
ATOM 2189 C C . TYR A 1 278 ? -17.208 12.111 7.240 1.00 96.25 278 TYR A C 1
ATOM 2191 O O . TYR A 1 278 ? -17.446 12.579 8.352 1.00 96.25 278 TYR A O 1
ATOM 2199 N N . THR A 1 279 ? -18.170 11.727 6.407 1.00 95.12 279 THR A N 1
ATOM 2200 C CA . THR A 1 279 ? -19.605 11.947 6.668 1.00 95.12 279 THR A CA 1
ATOM 2201 C C . THR A 1 279 ? -20.376 10.665 6.963 1.00 95.12 279 THR A C 1
ATOM 2203 O O . THR A 1 279 ? -21.518 10.723 7.428 1.00 95.12 279 THR A O 1
ATOM 2206 N N . LEU A 1 280 ? -19.762 9.505 6.726 1.00 92.06 280 LEU A N 1
ATOM 2207 C CA . LEU A 1 280 ? -20.312 8.222 7.146 1.00 92.06 280 LEU A CA 1
ATOM 2208 C C . LEU A 1 280 ? -20.110 8.015 8.656 1.00 92.06 280 LEU A C 1
ATOM 2210 O O . LEU A 1 280 ? -19.425 8.780 9.330 1.00 92.06 280 LEU A O 1
ATOM 2214 N N . LYS A 1 281 ? -20.773 6.994 9.204 1.00 90.44 281 LYS A N 1
ATOM 2215 C CA . LYS A 1 281 ? -20.769 6.671 10.643 1.00 90.44 281 LYS A CA 1
ATOM 2216 C C . LYS A 1 281 ? -20.300 5.240 10.907 1.00 90.44 281 LYS A C 1
ATOM 2218 O O . LYS A 1 281 ? -20.820 4.569 11.796 1.00 90.44 281 LYS A O 1
ATOM 2223 N N . TYR A 1 282 ? -19.382 4.754 10.077 1.00 94.44 282 TYR A N 1
ATOM 2224 C CA . TYR A 1 282 ? -18.715 3.479 10.313 1.00 94.44 282 TYR A CA 1
ATOM 2225 C C . TYR A 1 282 ? -17.486 3.700 11.197 1.00 94.44 282 TYR A C 1
ATOM 2227 O O . TYR A 1 282 ? -16.967 4.820 11.239 1.00 94.44 282 TYR A O 1
ATOM 2235 N N . PRO A 1 283 ? -17.008 2.667 11.912 1.00 96.25 283 PRO A N 1
ATOM 2236 C CA . PRO A 1 283 ? -15.749 2.769 12.630 1.00 96.25 283 PRO A CA 1
ATOM 2237 C C . PRO A 1 283 ? -14.618 3.169 11.674 1.00 96.25 283 PRO A C 1
ATOM 2239 O O . PRO A 1 283 ? -14.408 2.523 10.643 1.00 96.25 283 PRO A O 1
ATOM 2242 N N . LEU A 1 284 ? -13.903 4.236 12.028 1.00 97.25 284 LEU A N 1
ATOM 2243 C CA . LEU A 1 284 ? -12.836 4.825 11.228 1.00 97.25 284 LEU A CA 1
ATOM 2244 C C . LEU A 1 284 ? -11.477 4.587 11.893 1.00 97.25 284 LEU A C 1
ATOM 2246 O O . LEU A 1 284 ? -11.284 4.830 13.087 1.00 97.25 284 LEU A O 1
ATOM 2250 N N . VAL A 1 285 ? -10.503 4.151 11.104 1.00 97.62 285 VAL A N 1
ATOM 2251 C CA . VAL A 1 285 ? -9.121 3.957 11.546 1.00 97.62 285 VAL A CA 1
ATOM 2252 C C . VAL A 1 285 ? -8.203 4.907 10.784 1.00 97.62 285 VAL A C 1
ATOM 2254 O O . VAL A 1 285 ? -8.127 4.880 9.563 1.00 97.62 285 VAL A O 1
ATOM 2257 N N . GLY A 1 286 ? -7.489 5.762 11.500 1.00 97.81 286 GLY A N 1
ATOM 2258 C CA . GLY A 1 286 ? -6.363 6.515 10.974 1.00 97.81 286 GLY A CA 1
ATOM 2259 C C . GLY A 1 286 ? -5.064 5.739 11.177 1.00 97.81 286 GLY A C 1
ATOM 2260 O O . GLY A 1 286 ? -4.785 5.245 12.273 1.00 97.81 286 GLY A O 1
ATOM 2261 N N . LEU A 1 287 ? -4.249 5.669 10.134 1.00 98.50 287 LEU A N 1
ATOM 2262 C CA . LEU A 1 287 ? -2.893 5.134 10.153 1.00 98.50 287 LEU A CA 1
ATOM 2263 C C . LEU A 1 287 ? -1.958 6.229 9.641 1.00 98.50 287 LEU A C 1
ATOM 2265 O O . LEU A 1 287 ? -2.074 6.642 8.492 1.00 98.50 287 LEU A O 1
ATOM 2269 N N . GLU A 1 288 ? -1.050 6.728 10.473 1.00 98.62 288 GLU A N 1
ATOM 2270 C CA . GLU A 1 288 ? -0.068 7.741 10.081 1.00 98.62 288 GLU A CA 1
ATOM 2271 C C . GLU A 1 288 ? 1.354 7.177 10.141 1.00 98.62 288 GLU A C 1
ATOM 2273 O O . GLU A 1 288 ? 1.753 6.578 11.139 1.00 98.62 288 GLU A O 1
ATOM 2278 N N . TYR A 1 289 ? 2.136 7.413 9.089 1.00 98.69 289 TYR A N 1
ATOM 2279 C CA . TYR A 1 289 ? 3.540 7.022 8.998 1.00 98.69 289 TYR A CA 1
ATOM 2280 C C . TYR A 1 289 ? 4.393 8.249 8.713 1.00 98.69 289 TYR A C 1
ATOM 2282 O O . TYR A 1 289 ? 4.215 8.926 7.700 1.00 98.69 289 TYR A O 1
ATOM 2290 N N . GLN A 1 290 ? 5.348 8.524 9.593 1.00 98.38 290 GLN A N 1
ATOM 2291 C CA . GLN A 1 290 ? 6.262 9.651 9.465 1.00 98.38 290 GLN A CA 1
ATOM 2292 C C . GLN A 1 290 ? 7.658 9.158 9.088 1.00 98.38 290 GLN A C 1
ATOM 2294 O O . GLN A 1 290 ? 8.350 8.532 9.894 1.00 98.38 290 GLN A O 1
ATOM 2299 N N . PHE A 1 291 ? 8.085 9.502 7.876 1.00 97.56 291 PHE A N 1
ATOM 2300 C CA . PHE A 1 291 ? 9.398 9.180 7.327 1.00 97.56 291 PHE A CA 1
ATOM 2301 C C . PHE A 1 291 ? 10.243 10.453 7.274 1.00 97.56 291 PHE A C 1
ATOM 2303 O O . PHE A 1 291 ? 9.835 11.435 6.659 1.00 97.56 291 PHE A O 1
ATOM 2310 N N . LEU A 1 292 ? 11.419 10.478 7.907 1.00 92.88 292 LEU A N 1
ATOM 2311 C CA . LEU A 1 292 ? 12.298 11.658 7.831 1.00 92.88 292 LEU A CA 1
ATOM 2312 C C . LEU A 1 292 ? 12.919 11.820 6.436 1.00 92.88 292 LEU A C 1
ATOM 2314 O O . LEU A 1 292 ? 13.105 12.944 5.977 1.00 92.88 292 LEU A O 1
ATOM 2318 N N . ASP A 1 293 ? 13.196 10.700 5.766 1.00 95.25 293 ASP A N 1
ATOM 2319 C CA . ASP A 1 293 ? 13.671 10.645 4.384 1.00 95.25 293 ASP A CA 1
ATOM 2320 C C . ASP A 1 293 ? 12.803 9.683 3.558 1.00 95.25 293 ASP A C 1
ATOM 2322 O O . ASP A 1 293 ? 13.195 8.562 3.220 1.00 95.25 293 ASP A O 1
ATOM 2326 N N . LEU A 1 294 ? 11.581 10.126 3.239 1.00 97.25 294 LEU A N 1
ATOM 2327 C CA . LEU A 1 294 ? 10.652 9.348 2.412 1.00 97.25 294 LEU A CA 1
ATOM 2328 C C . LEU A 1 294 ? 11.242 9.021 1.032 1.00 97.25 294 LEU A C 1
ATOM 2330 O O . LEU A 1 294 ? 10.991 7.943 0.498 1.00 97.25 294 LEU A O 1
ATOM 2334 N N . ALA A 1 295 ? 12.028 9.929 0.447 1.00 96.00 295 ALA A N 1
ATOM 2335 C CA . ALA A 1 295 ? 12.661 9.690 -0.847 1.00 96.00 295 ALA A CA 1
ATOM 2336 C C . ALA A 1 295 ? 13.657 8.527 -0.762 1.00 96.00 295 ALA A C 1
ATOM 2338 O O . ALA A 1 295 ? 13.608 7.630 -1.602 1.00 96.00 295 ALA A O 1
ATOM 2339 N N . GLY A 1 296 ? 14.474 8.493 0.292 1.00 95.94 296 GLY A N 1
ATOM 2340 C CA . GLY A 1 296 ? 15.345 7.367 0.594 1.00 95.94 296 GLY A CA 1
ATOM 2341 C C . GLY A 1 296 ? 14.587 6.077 0.911 1.00 95.94 296 GLY A C 1
ATOM 2342 O O . GLY A 1 296 ? 15.080 5.007 0.578 1.00 95.94 296 GLY A O 1
ATOM 2343 N N . VAL A 1 297 ? 13.394 6.112 1.536 1.00 96.69 297 VAL A N 1
ATOM 2344 C CA . VAL A 1 297 ? 12.568 4.886 1.723 1.00 96.69 297 VAL A CA 1
ATOM 2345 C C . VAL A 1 297 ? 12.201 4.309 0.360 1.00 96.69 297 VAL A C 1
ATOM 2347 O O . VAL A 1 297 ? 12.438 3.138 0.082 1.00 96.69 297 VAL A O 1
ATOM 2350 N N . VAL A 1 298 ? 11.633 5.161 -0.494 1.00 97.12 298 VAL A N 1
ATOM 2351 C CA . VAL A 1 298 ? 11.165 4.808 -1.837 1.00 97.12 298 VAL A CA 1
ATOM 2352 C C . VAL A 1 298 ? 12.317 4.266 -2.683 1.00 97.12 298 VAL A C 1
ATOM 2354 O O . VAL A 1 298 ? 12.170 3.233 -3.333 1.00 97.12 298 VAL A O 1
ATOM 2357 N N . ASP A 1 299 ? 13.480 4.916 -2.636 1.00 96.19 299 ASP A N 1
ATOM 2358 C CA . ASP A 1 299 ? 14.666 4.475 -3.368 1.00 96.19 299 ASP A CA 1
ATOM 2359 C C . ASP A 1 299 ? 15.172 3.110 -2.861 1.00 96.19 299 ASP A C 1
ATOM 2361 O O . ASP A 1 299 ? 15.503 2.243 -3.674 1.00 96.19 299 ASP A O 1
ATOM 2365 N N . SER A 1 300 ? 15.155 2.875 -1.544 1.00 95.38 300 SER A N 1
ATOM 2366 C CA . SER A 1 300 ? 15.568 1.593 -0.965 1.00 95.38 300 SER A CA 1
ATOM 2367 C C . SER A 1 300 ? 14.606 0.442 -1.234 1.00 95.38 300 SER A C 1
ATOM 2369 O O . SER A 1 300 ? 15.076 -0.688 -1.345 1.00 95.38 300 SER A O 1
ATOM 2371 N N . ILE A 1 301 ? 13.298 0.701 -1.337 1.00 95.94 301 ILE A N 1
ATOM 2372 C CA . ILE A 1 301 ? 12.292 -0.343 -1.587 1.00 95.94 301 ILE A CA 1
ATOM 2373 C C . ILE A 1 301 ? 12.162 -0.645 -3.084 1.00 95.94 301 ILE A C 1
ATOM 2375 O O . ILE A 1 301 ? 12.144 -1.809 -3.471 1.00 95.94 301 ILE A O 1
ATOM 2379 N N . PHE A 1 302 ? 12.074 0.377 -3.939 1.00 96.31 302 PHE A N 1
ATOM 2380 C CA . PHE A 1 302 ? 11.702 0.175 -5.347 1.00 96.31 302 PHE A CA 1
ATOM 2381 C C . PHE A 1 302 ? 12.863 0.301 -6.330 1.00 96.31 302 PHE A C 1
ATOM 2383 O O . PHE A 1 302 ? 12.750 -0.175 -7.456 1.00 96.31 302 PHE A O 1
ATOM 2390 N N . ARG A 1 303 ? 13.964 0.965 -5.952 1.00 93.06 303 ARG A N 1
ATOM 2391 C CA . ARG A 1 303 ? 15.059 1.300 -6.884 1.00 93.06 303 ARG A CA 1
ATOM 2392 C C . ARG A 1 303 ? 16.379 0.600 -6.564 1.00 93.06 303 ARG A C 1
ATOM 2394 O O . ARG A 1 303 ? 17.357 0.831 -7.269 1.00 93.06 303 ARG A O 1
ATOM 2401 N N . GLY A 1 304 ? 16.413 -0.225 -5.516 1.00 79.12 304 GLY A N 1
ATOM 2402 C CA . GLY A 1 304 ? 17.599 -0.987 -5.117 1.00 79.12 304 GLY A CA 1
ATOM 2403 C C . GLY A 1 304 ? 18.784 -0.122 -4.674 1.00 79.12 304 GLY A C 1
ATOM 2404 O O . GLY A 1 304 ? 19.924 -0.559 -4.818 1.00 79.12 304 GLY A O 1
ATOM 2405 N N . LYS A 1 305 ? 18.528 1.098 -4.178 1.00 67.50 305 LYS A N 1
ATOM 2406 C CA . LYS A 1 305 ? 19.560 2.030 -3.695 1.00 67.50 305 LYS A CA 1
ATOM 2407 C C . LYS A 1 305 ? 19.755 1.984 -2.177 1.00 67.50 305 LYS A C 1
ATOM 2409 O O . LYS A 1 305 ? 18.820 1.599 -1.426 1.00 67.50 305 LYS A O 1
#

Solvent-accessible surface area (backbone atoms only — not comparable to full-atom values): 17009 Å² total; per-residue (Å²): 106,67,65,73,77,77,78,63,65,68,65,49,47,52,23,45,32,75,51,93,64,70,85,47,41,95,53,32,48,54,47,38,28,36,58,35,72,81,49,62,34,84,70,55,35,56,55,51,40,53,41,56,48,59,50,43,45,63,30,39,49,60,51,35,64,92,69,71,51,105,83,50,79,53,81,52,58,93,74,26,69,39,47,61,68,71,44,59,51,19,59,69,58,51,32,42,52,49,14,26,51,48,43,52,50,43,31,49,72,73,23,54,96,94,42,66,70,37,42,46,56,58,63,63,64,59,69,30,52,71,56,61,57,46,47,52,56,51,50,53,33,54,77,70,69,46,92,79,61,41,81,40,77,90,54,59,71,83,78,69,84,74,64,44,39,55,32,32,31,62,50,96,90,47,49,59,49,34,40,34,44,30,35,46,41,36,36,69,57,87,52,72,67,61,56,41,50,43,33,38,59,66,49,55,62,73,93,74,52,56,52,62,61,51,49,41,57,53,25,73,75,32,100,40,74,66,33,50,50,52,34,51,29,52,51,49,41,60,72,58,67,55,73,82,43,49,62,35,39,32,42,19,39,34,24,23,48,72,54,77,70,59,85,85,38,81,57,90,66,64,43,51,52,74,62,87,49,41,74,65,89,53,44,34,35,40,39,38,37,32,26,84,55,40,68,60,50,48,35,44,64,51,57,78,93